Protein AF-A0AAW2QU44-F1 (afdb_monomer_lite)

Radius of gyration: 24.86 Å; chains: 1; bounding box: 53×81×64 Å

Structure (mmCIF, N/CA/C/O backbone):
data_AF-A0AAW2QU44-F1
#
_entry.id   AF-A0AAW2QU44-F1
#
loop_
_atom_site.group_PDB
_atom_site.id
_atom_site.type_symbol
_atom_site.label_atom_id
_atom_site.label_alt_id
_atom_site.label_comp_id
_atom_site.label_asym_id
_atom_site.label_entity_id
_atom_site.label_seq_id
_atom_site.pdbx_PDB_ins_code
_atom_site.Cartn_x
_atom_site.Cartn_y
_atom_site.Cartn_z
_atom_site.occupancy
_atom_site.B_iso_or_equiv
_atom_site.auth_seq_id
_atom_site.auth_comp_id
_atom_site.auth_asym_id
_atom_site.auth_atom_id
_atom_site.pdbx_PDB_model_num
ATOM 1 N N . MET A 1 1 ? 35.511 -59.706 -22.016 1.00 31.59 1 MET A N 1
ATOM 2 C CA . MET A 1 1 ? 34.827 -60.580 -22.992 1.00 31.59 1 MET A CA 1
ATOM 3 C C . MET A 1 1 ? 33.327 -60.470 -22.742 1.00 31.59 1 MET A C 1
ATOM 5 O O . MET A 1 1 ? 32.711 -61.375 -22.207 1.00 31.59 1 MET A O 1
ATOM 9 N N . ASP A 1 2 ? 32.761 -59.270 -22.802 1.00 27.58 2 ASP A N 1
ATOM 10 C CA . ASP A 1 2 ? 32.411 -58.526 -24.023 1.00 27.58 2 ASP A CA 1
ATOM 11 C C . ASP A 1 2 ? 31.385 -59.266 -24.876 1.00 27.58 2 ASP A C 1
ATOM 13 O O . ASP A 1 2 ? 31.720 -60.168 -25.635 1.00 27.58 2 ASP A O 1
ATOM 17 N N . SER A 1 3 ? 30.139 -58.806 -24.811 1.00 27.61 3 SER A N 1
ATOM 18 C CA . SER A 1 3 ? 29.308 -58.720 -26.008 1.00 27.61 3 SER A CA 1
ATOM 19 C C . SER A 1 3 ? 28.437 -57.468 -25.917 1.00 27.61 3 SER A C 1
ATOM 21 O O . SER A 1 3 ? 27.348 -57.435 -25.353 1.00 27.61 3 SER A O 1
ATOM 23 N N . HIS A 1 4 ? 28.991 -56.389 -26.465 1.00 26.86 4 HIS A N 1
ATOM 24 C CA . HIS A 1 4 ? 28.252 -55.204 -26.863 1.00 26.86 4 HIS A CA 1
ATOM 25 C C . HIS A 1 4 ? 27.217 -55.578 -27.933 1.00 26.86 4 HIS A C 1
ATOM 27 O O . HIS A 1 4 ? 27.590 -56.053 -29.003 1.00 26.86 4 HIS A O 1
ATOM 33 N N . SER A 1 5 ? 25.943 -55.260 -27.705 1.00 28.45 5 SER A N 1
ATOM 34 C CA . SER A 1 5 ? 25.004 -54.988 -28.796 1.00 28.45 5 SER A CA 1
ATOM 35 C C . SER A 1 5 ? 24.769 -53.477 -28.853 1.00 28.45 5 SER A C 1
ATOM 37 O O . SER A 1 5 ? 24.207 -52.860 -27.951 1.00 28.45 5 SER A O 1
ATOM 39 N N . LYS A 1 6 ? 25.311 -52.851 -29.902 1.00 28.16 6 LYS A N 1
ATOM 40 C CA . LYS A 1 6 ? 25.096 -51.439 -30.228 1.00 28.16 6 LYS A CA 1
ATOM 41 C C . LYS A 1 6 ? 23.714 -51.295 -30.864 1.00 28.16 6 LYS A C 1
ATOM 43 O O . LYS A 1 6 ? 23.505 -51.767 -31.975 1.00 28.16 6 LYS A O 1
ATOM 48 N N . SER A 1 7 ? 22.812 -50.591 -30.189 1.00 28.20 7 SER A N 1
ATOM 49 C CA . SER A 1 7 ? 21.648 -49.958 -30.810 1.00 28.20 7 SER A CA 1
ATOM 50 C C . SER A 1 7 ? 22.002 -48.496 -31.078 1.00 28.20 7 SER A C 1
ATOM 52 O O . SER A 1 7 ? 21.975 -47.660 -30.177 1.00 28.20 7 SER A O 1
ATOM 54 N N . THR A 1 8 ? 22.384 -48.195 -32.315 1.00 26.72 8 THR A N 1
ATOM 55 C CA . THR A 1 8 ? 22.540 -46.834 -32.840 1.00 26.72 8 THR A CA 1
ATOM 56 C C . THR A 1 8 ? 21.173 -46.160 -32.949 1.00 26.72 8 THR A C 1
ATOM 58 O O . THR A 1 8 ? 20.418 -46.461 -33.870 1.00 26.72 8 THR A O 1
ATOM 61 N N . SER A 1 9 ? 20.858 -45.226 -32.047 1.00 29.30 9 SER A N 1
ATOM 62 C CA . SER A 1 9 ? 19.783 -44.255 -32.261 1.00 29.30 9 SER A CA 1
ATOM 63 C C . SER A 1 9 ? 20.359 -43.017 -32.954 1.00 29.30 9 SER A C 1
ATOM 65 O O . SER A 1 9 ? 21.075 -42.204 -32.374 1.00 29.30 9 SER A O 1
ATOM 67 N N . SER A 1 10 ? 20.060 -42.881 -34.244 1.00 32.62 10 SER A N 1
ATOM 68 C CA . SER A 1 10 ? 20.311 -41.662 -35.004 1.00 32.62 10 SER A CA 1
ATOM 69 C C . SER A 1 10 ? 19.230 -40.631 -34.673 1.00 32.62 10 SER A C 1
ATOM 71 O O . SER A 1 10 ? 18.204 -40.557 -35.343 1.00 32.62 10 SER A O 1
ATOM 73 N N . TRP A 1 11 ? 19.452 -39.829 -33.637 1.00 27.67 11 TRP A N 1
ATOM 74 C CA . TRP A 1 11 ? 18.754 -38.554 -33.460 1.00 27.67 11 TRP A CA 1
ATOM 75 C C . TRP A 1 11 ? 19.787 -37.435 -33.507 1.00 27.67 11 TRP A C 1
ATOM 77 O O . TRP A 1 11 ? 20.095 -36.775 -32.521 1.00 27.67 11 TRP A O 1
ATOM 87 N N . GLY A 1 12 ? 20.341 -37.235 -34.703 1.00 30.83 12 GLY A N 1
ATOM 88 C CA . GLY A 1 12 ? 20.993 -35.986 -35.074 1.00 30.83 12 GLY A CA 1
ATOM 89 C C . GLY A 1 12 ? 19.933 -34.910 -35.284 1.00 30.83 12 GLY A C 1
ATOM 90 O O . GLY A 1 12 ? 19.698 -34.485 -36.410 1.00 30.83 12 GLY A O 1
ATOM 91 N N . ALA A 1 13 ? 19.254 -34.496 -34.215 1.00 30.73 13 ALA A N 1
ATOM 92 C CA . ALA A 1 13 ? 18.533 -33.237 -34.231 1.00 30.73 13 ALA A CA 1
ATOM 93 C C . ALA A 1 13 ? 19.590 -32.145 -34.077 1.00 30.73 13 ALA A C 1
ATOM 95 O O . ALA A 1 13 ? 20.222 -32.028 -33.027 1.00 30.73 13 ALA A O 1
ATOM 96 N N . ALA A 1 14 ? 19.831 -31.385 -35.145 1.00 28.28 14 ALA A N 1
ATOM 97 C CA . ALA A 1 14 ? 20.633 -30.178 -35.068 1.00 28.28 14 ALA A CA 1
ATOM 98 C C . ALA A 1 14 ? 20.038 -29.294 -33.964 1.00 28.28 14 ALA A C 1
ATOM 100 O O . ALA A 1 14 ? 18.945 -28.746 -34.124 1.00 28.28 14 ALA A O 1
ATOM 101 N N . VAL A 1 15 ? 20.736 -29.193 -32.831 1.00 31.08 15 VAL A N 1
ATOM 102 C CA . VAL A 1 15 ? 20.434 -28.203 -31.803 1.00 31.08 15 VAL A CA 1
ATOM 103 C C . VAL A 1 15 ? 20.619 -26.862 -32.493 1.00 31.08 15 VAL A C 1
ATOM 105 O O . VAL A 1 15 ? 21.745 -26.412 -32.703 1.00 31.08 15 VAL A O 1
ATOM 108 N N . LYS A 1 16 ? 19.516 -26.249 -32.935 1.00 28.50 16 LYS A N 1
ATOM 109 C CA . LYS A 1 16 ? 19.537 -24.847 -33.331 1.00 28.50 16 LYS A CA 1
ATOM 110 C C . LYS A 1 16 ? 20.041 -24.101 -32.106 1.00 28.50 16 LYS A C 1
ATOM 112 O O . LYS A 1 16 ? 19.361 -24.061 -31.083 1.00 28.50 16 LYS A O 1
ATOM 117 N N . ALA A 1 17 ? 21.256 -23.575 -32.199 1.00 28.02 17 ALA A N 1
ATOM 118 C CA . ALA A 1 17 ? 21.775 -22.630 -31.236 1.00 28.02 17 ALA A CA 1
ATOM 119 C C . ALA A 1 17 ? 20.904 -21.377 -31.350 1.00 28.02 17 ALA A C 1
ATOM 121 O O . ALA A 1 17 ? 21.152 -20.497 -32.170 1.00 28.02 17 ALA A O 1
ATOM 122 N N . TYR A 1 18 ? 19.816 -21.339 -30.586 1.00 34.50 18 TYR A N 1
ATOM 123 C CA . TYR A 1 18 ? 19.100 -20.102 -30.362 1.00 34.50 18 TYR A CA 1
ATOM 124 C C . TYR A 1 18 ? 20.019 -19.249 -29.493 1.00 34.50 18 TYR A C 1
ATOM 126 O O . TYR A 1 18 ? 20.354 -19.636 -28.372 1.00 34.50 18 TYR A O 1
ATOM 134 N N . ALA A 1 19 ? 20.461 -18.110 -30.021 1.00 33.34 19 ALA A N 1
ATOM 135 C CA . ALA A 1 19 ? 21.017 -17.042 -29.205 1.00 33.34 19 ALA A CA 1
ATOM 136 C C . ALA A 1 19 ? 19.868 -16.480 -28.350 1.00 33.34 19 ALA A C 1
ATOM 138 O O . ALA A 1 19 ? 19.238 -15.489 -28.698 1.00 33.34 19 ALA A O 1
ATOM 139 N N . GLY A 1 20 ? 19.503 -17.206 -27.295 1.00 36.84 20 GLY A N 1
ATOM 140 C CA . GLY A 1 20 ? 18.544 -16.756 -26.299 1.00 36.84 20 GLY A CA 1
ATOM 141 C C . GLY A 1 20 ? 19.265 -15.883 -25.283 1.00 36.84 20 GLY A C 1
ATOM 142 O O . GLY A 1 20 ? 20.305 -16.290 -24.760 1.00 36.84 20 GLY A O 1
ATOM 143 N N . GLY A 1 21 ? 18.727 -14.693 -25.012 1.00 36.97 21 GLY A N 1
ATOM 144 C CA . GLY A 1 21 ? 19.176 -13.876 -23.885 1.00 36.97 21 GLY A CA 1
ATOM 145 C C . GLY A 1 21 ? 19.097 -14.685 -22.590 1.00 36.97 21 GLY A C 1
ATOM 146 O O . GLY A 1 21 ? 18.166 -15.474 -22.397 1.00 36.97 21 GLY A O 1
ATOM 147 N N . ARG A 1 22 ? 20.094 -14.541 -21.712 1.00 45.88 22 ARG A N 1
ATOM 148 C CA . ARG A 1 22 ? 20.100 -15.253 -20.427 1.00 45.88 22 ARG A CA 1
ATOM 149 C C . ARG A 1 22 ? 19.215 -14.490 -19.450 1.00 45.88 22 ARG A C 1
ATOM 151 O O . ARG A 1 22 ? 19.652 -13.520 -18.840 1.00 45.88 22 ARG A O 1
ATOM 158 N N . ALA A 1 23 ? 17.975 -14.938 -19.311 1.00 46.09 23 ALA A N 1
ATOM 159 C CA . ALA A 1 23 ? 17.063 -14.455 -18.286 1.00 46.09 23 ALA A CA 1
ATOM 160 C C . ALA A 1 23 ? 17.117 -15.368 -17.061 1.00 46.09 23 ALA A C 1
ATOM 162 O O . ALA A 1 23 ? 17.226 -16.588 -17.194 1.00 46.09 23 ALA A O 1
ATOM 163 N N . TRP A 1 24 ? 16.993 -14.779 -15.879 1.00 55.00 24 TRP A N 1
ATOM 164 C CA . TRP A 1 24 ? 16.829 -15.513 -14.632 1.00 55.00 24 TRP A CA 1
ATOM 165 C C . TRP A 1 24 ? 15.406 -15.281 -14.135 1.00 55.00 24 TRP A C 1
ATOM 167 O O . TRP A 1 24 ? 14.970 -14.134 -14.024 1.00 55.00 24 TRP A O 1
ATOM 177 N N . ALA A 1 25 ? 14.676 -16.362 -13.859 1.00 52.16 25 ALA A N 1
ATOM 178 C CA . ALA A 1 25 ? 13.425 -16.269 -13.120 1.00 52.16 25 ALA A CA 1
ATOM 179 C C . ALA A 1 25 ? 13.774 -15.959 -11.662 1.00 52.16 25 ALA A C 1
ATOM 181 O O . ALA A 1 25 ? 14.525 -16.706 -11.026 1.00 52.16 25 ALA A O 1
ATOM 182 N N . TYR A 1 26 ? 13.294 -14.829 -11.150 1.00 47.00 26 TYR A N 1
ATOM 183 C CA . TYR A 1 26 ? 13.549 -14.462 -9.765 1.00 47.00 26 TYR A CA 1
ATOM 184 C C . TYR A 1 26 ? 12.792 -15.415 -8.829 1.00 47.00 26 TYR A C 1
ATOM 186 O O . TYR A 1 26 ? 11.571 -15.374 -8.754 1.00 47.00 26 TYR A O 1
ATOM 194 N N . ASN A 1 27 ? 13.528 -16.259 -8.099 1.00 45.91 27 ASN A N 1
ATOM 195 C CA . ASN A 1 27 ? 12.995 -17.148 -7.057 1.00 45.91 27 ASN A CA 1
ATOM 196 C C . ASN A 1 27 ? 13.334 -16.637 -5.634 1.00 45.91 27 ASN A C 1
ATOM 198 O O . ASN A 1 27 ? 13.581 -17.439 -4.737 1.00 45.91 27 ASN A O 1
ATOM 202 N N . GLY A 1 28 ? 13.419 -15.315 -5.415 1.00 40.06 28 GLY A N 1
ATOM 203 C CA . GLY A 1 28 ? 13.658 -14.753 -4.072 1.00 40.06 28 GLY A CA 1
ATOM 204 C C . GLY A 1 28 ? 15.127 -14.649 -3.622 1.00 40.06 28 GLY A C 1
ATOM 205 O O . GLY A 1 28 ? 15.392 -14.568 -2.425 1.00 40.06 28 GLY A O 1
ATOM 206 N N . GLY A 1 29 ? 16.103 -14.668 -4.541 1.00 37.12 29 GLY A N 1
ATOM 207 C CA . GLY A 1 29 ? 17.544 -14.651 -4.223 1.00 37.12 29 GLY A CA 1
ATOM 208 C C .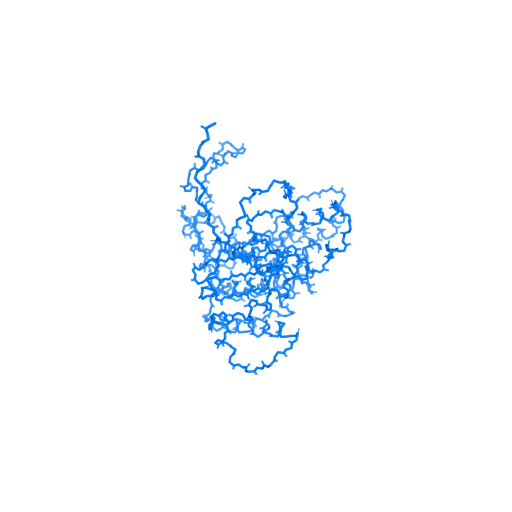 GLY A 1 29 ? 18.263 -13.321 -4.510 1.00 37.12 29 GLY A C 1
ATOM 209 O O . GLY A 1 29 ? 18.000 -12.661 -5.512 1.00 37.12 29 GLY A O 1
ATOM 210 N N . ALA A 1 30 ? 19.222 -12.933 -3.658 1.00 36.16 30 ALA A N 1
ATOM 211 C CA . ALA A 1 30 ? 20.055 -11.740 -3.855 1.00 36.16 30 ALA A CA 1
ATOM 212 C C . ALA A 1 30 ? 21.056 -11.891 -5.023 1.00 36.16 30 ALA A C 1
ATOM 214 O O . ALA A 1 30 ? 21.688 -12.935 -5.195 1.00 36.16 30 ALA A O 1
ATOM 215 N N . TRP A 1 31 ? 21.255 -10.804 -5.779 1.00 39.16 31 TRP A N 1
ATOM 216 C CA . TRP A 1 31 ? 22.238 -10.694 -6.867 1.00 39.16 31 TRP A CA 1
ATOM 217 C C . TRP A 1 31 ? 23.650 -11.137 -6.432 1.00 39.16 31 TRP A C 1
ATOM 219 O O . TRP A 1 31 ? 24.175 -10.655 -5.430 1.00 39.16 31 TRP A O 1
ATOM 229 N N . GLY A 1 32 ? 24.293 -12.009 -7.219 1.00 42.28 32 GLY A N 1
ATOM 230 C CA . GLY A 1 32 ? 25.731 -12.297 -7.110 1.00 42.28 32 GLY A CA 1
ATOM 231 C C . GLY A 1 32 ? 26.159 -13.379 -6.110 1.00 42.28 32 GLY A C 1
ATOM 232 O O . GLY A 1 32 ? 27.356 -13.512 -5.865 1.00 42.28 32 GLY A O 1
ATOM 233 N N . LYS A 1 33 ? 25.235 -14.168 -5.540 1.00 38.72 33 LYS A N 1
ATOM 234 C CA . LYS A 1 33 ? 25.582 -15.280 -4.628 1.00 38.72 33 LYS A CA 1
ATOM 235 C C . LYS A 1 33 ? 25.650 -16.670 -5.260 1.00 38.72 33 LYS A C 1
ATOM 237 O O . LYS A 1 33 ? 25.925 -17.637 -4.552 1.00 38.72 33 LYS A O 1
ATOM 242 N N . GLU A 1 34 ? 25.491 -16.793 -6.570 1.00 38.88 34 GLU A N 1
ATOM 243 C CA . GLU A 1 34 ? 25.777 -18.062 -7.228 1.00 38.88 34 GLU A CA 1
ATOM 244 C C . GLU A 1 34 ? 27.266 -18.159 -7.548 1.00 38.88 34 GLU A C 1
ATOM 246 O O . GLU A 1 34 ? 27.784 -17.533 -8.474 1.00 38.88 34 GLU A O 1
ATOM 251 N N . LYS A 1 35 ? 27.977 -18.977 -6.765 1.00 35.88 35 LYS A N 1
ATOM 252 C CA . LYS A 1 35 ? 29.229 -19.556 -7.243 1.00 35.88 35 LYS A CA 1
ATOM 253 C C . LYS A 1 35 ? 28.868 -20.361 -8.484 1.00 35.88 35 LYS A C 1
ATOM 255 O O . LYS A 1 35 ? 28.247 -21.413 -8.359 1.00 35.88 35 LYS A O 1
ATOM 260 N N . VAL A 1 36 ? 29.253 -19.869 -9.660 1.00 38.75 36 VAL A N 1
ATOM 261 C CA . VAL A 1 36 ? 29.238 -20.647 -10.900 1.00 38.75 36 VAL A CA 1
ATOM 262 C C . VAL A 1 36 ? 30.213 -21.805 -10.698 1.00 38.75 36 VAL A C 1
ATOM 264 O O . VAL A 1 36 ? 31.404 -21.706 -10.984 1.00 38.75 36 VAL A O 1
ATOM 267 N N . ALA A 1 37 ? 29.728 -22.889 -10.098 1.00 34.97 37 ALA A N 1
ATOM 268 C CA . ALA A 1 37 ? 30.450 -24.138 -10.053 1.00 34.97 37 ALA A CA 1
ATOM 269 C C . ALA A 1 37 ? 30.466 -24.665 -11.485 1.00 34.97 37 ALA A C 1
ATOM 271 O O . ALA A 1 37 ? 29.420 -24.894 -12.088 1.00 34.97 37 ALA A O 1
ATOM 272 N N . SER A 1 38 ? 31.660 -24.838 -12.044 1.00 37.19 38 SER A N 1
ATOM 273 C CA . SER A 1 38 ? 31.881 -25.460 -13.347 1.00 37.19 38 SER A CA 1
ATOM 274 C C . SER A 1 38 ? 31.644 -26.976 -13.289 1.00 37.19 38 SER A C 1
ATOM 276 O O . SER A 1 38 ? 32.501 -27.756 -13.703 1.00 37.19 38 SER A O 1
ATOM 278 N N . SER A 1 39 ? 30.517 -27.416 -12.727 1.00 38.38 39 SER A N 1
ATOM 279 C CA . SER A 1 39 ? 30.048 -28.793 -12.832 1.00 38.38 39 SER A CA 1
ATOM 280 C C . SER A 1 39 ? 28.978 -28.858 -13.918 1.00 38.38 39 SER A C 1
ATOM 282 O O . SER A 1 39 ? 27.950 -28.188 -13.881 1.00 38.38 39 SER A O 1
ATOM 284 N N . SER A 1 40 ? 29.246 -29.672 -14.930 1.00 43.56 40 SER A N 1
ATOM 285 C CA . SER A 1 40 ? 28.487 -29.826 -16.173 1.00 43.56 40 SER A CA 1
ATOM 286 C C . SER A 1 40 ? 27.092 -30.460 -16.022 1.00 43.56 40 SER A C 1
ATOM 288 O O . SER A 1 40 ? 26.561 -30.963 -17.003 1.00 43.56 40 SER A O 1
ATOM 290 N N . ASN A 1 41 ? 26.497 -30.458 -14.826 1.00 43.31 41 ASN A N 1
ATOM 291 C CA . ASN A 1 41 ? 25.222 -31.123 -14.537 1.00 43.31 41 ASN A CA 1
ATOM 292 C C . ASN A 1 41 ? 24.440 -30.433 -13.404 1.00 43.31 41 ASN A C 1
ATOM 294 O O . ASN A 1 41 ? 23.912 -31.087 -12.506 1.00 43.31 41 ASN A O 1
ATOM 298 N N . VAL A 1 42 ? 24.349 -29.102 -13.423 1.00 45.50 42 VAL A N 1
ATOM 299 C CA . VAL A 1 42 ? 23.303 -28.430 -12.639 1.00 45.50 42 VAL A CA 1
ATOM 300 C C . VAL A 1 42 ? 21.991 -28.623 -13.412 1.00 45.50 42 VAL A C 1
ATOM 302 O O . VAL A 1 42 ? 21.944 -28.217 -14.575 1.00 45.50 42 VAL A O 1
ATOM 305 N N . PRO A 1 43 ? 20.942 -29.261 -12.852 1.00 49.56 43 PRO A N 1
ATOM 306 C CA . PRO A 1 43 ? 19.654 -29.322 -13.525 1.00 49.56 43 PRO A CA 1
ATOM 307 C C . PRO A 1 43 ? 19.178 -27.886 -13.729 1.00 49.56 43 PRO A C 1
ATOM 309 O O . PRO A 1 43 ? 18.872 -27.185 -12.767 1.00 49.56 43 PRO A O 1
ATOM 312 N N . HIS A 1 44 ? 19.178 -27.419 -14.976 1.00 56.41 44 HIS A N 1
ATOM 313 C CA . HIS A 1 44 ? 18.635 -26.108 -15.288 1.00 56.41 44 HIS A CA 1
ATOM 314 C C . HIS A 1 44 ? 17.141 -26.152 -14.984 1.00 56.41 44 HIS A C 1
ATOM 316 O O . HIS A 1 44 ? 16.395 -26.887 -15.635 1.00 56.41 44 HIS A O 1
ATOM 322 N N . LEU A 1 45 ? 16.717 -25.392 -13.972 1.00 60.25 45 LEU A N 1
ATOM 323 C CA . LEU A 1 45 ? 15.304 -25.163 -13.725 1.00 60.25 45 LEU A CA 1
ATOM 324 C C . LEU A 1 45 ? 14.736 -24.517 -14.992 1.00 60.25 45 LEU A C 1
ATOM 326 O O . LEU A 1 45 ? 15.167 -23.435 -15.388 1.00 60.25 45 LEU A O 1
ATOM 330 N N . TRP A 1 46 ? 13.813 -25.201 -15.655 1.00 66.94 46 TRP A N 1
ATOM 331 C CA . TRP A 1 46 ? 13.127 -24.677 -16.823 1.00 66.94 46 TRP A CA 1
ATOM 332 C C . TRP A 1 46 ? 11.655 -24.488 -16.481 1.00 66.94 46 TRP A C 1
ATOM 334 O O . TRP A 1 46 ? 11.049 -25.303 -15.786 1.00 66.94 46 TRP A O 1
ATOM 344 N N . ARG A 1 47 ? 11.083 -23.389 -16.967 1.00 72.50 47 ARG A N 1
ATOM 345 C CA . ARG A 1 47 ? 9.652 -23.099 -16.896 1.00 72.50 47 ARG A CA 1
ATOM 346 C C . ARG A 1 47 ? 9.157 -22.901 -18.325 1.00 72.50 47 ARG A C 1
ATOM 348 O O . ARG A 1 47 ? 9.859 -22.315 -19.147 1.00 72.50 47 ARG A O 1
ATOM 355 N N . ILE A 1 48 ? 7.990 -23.458 -18.635 1.00 79.38 48 ILE A N 1
ATOM 356 C CA . ILE A 1 48 ? 7.334 -23.307 -19.937 1.00 79.38 48 ILE A CA 1
ATOM 357 C C . ILE A 1 48 ? 6.003 -22.616 -19.700 1.00 79.38 48 ILE A C 1
ATOM 359 O O . ILE A 1 48 ? 5.192 -23.090 -18.907 1.00 79.38 48 ILE A O 1
ATOM 363 N N . TRP A 1 49 ? 5.771 -21.543 -20.446 1.00 80.38 49 TRP A N 1
ATOM 364 C CA . TRP A 1 49 ? 4.485 -20.866 -20.516 1.00 80.38 49 TRP A CA 1
ATOM 365 C C . TRP A 1 49 ? 3.824 -21.209 -21.843 1.00 80.38 49 TRP A C 1
ATOM 367 O O . TRP A 1 49 ? 4.463 -21.160 -22.898 1.00 80.38 49 TRP A O 1
ATOM 377 N N . LYS A 1 50 ? 2.539 -21.560 -21.809 1.00 81.12 50 LYS A N 1
ATOM 378 C CA . LYS A 1 50 ? 1.755 -21.643 -23.042 1.00 81.12 50 LYS A CA 1
ATOM 379 C C . LYS A 1 50 ? 1.481 -20.211 -23.489 1.00 81.12 50 LYS A C 1
ATOM 381 O O . LYS A 1 50 ? 0.992 -19.418 -22.698 1.00 81.12 50 LYS A O 1
ATOM 386 N N . LEU A 1 51 ? 1.783 -19.869 -24.740 1.00 78.38 51 LEU A N 1
ATOM 387 C CA . LEU A 1 51 ? 1.552 -18.503 -25.232 1.00 78.38 51 LEU A CA 1
ATOM 388 C C . LEU A 1 51 ? 0.083 -18.092 -25.065 1.00 78.38 51 LEU A C 1
ATOM 390 O O . LEU A 1 51 ? -0.188 -16.990 -24.608 1.00 78.38 51 LEU A O 1
ATOM 394 N N . ASP A 1 52 ? -0.845 -19.020 -25.305 1.00 79.88 52 ASP A N 1
ATOM 395 C CA . ASP A 1 52 ? -2.283 -18.781 -25.146 1.00 79.88 52 ASP A CA 1
ATOM 396 C C . ASP A 1 52 ? -2.732 -18.581 -23.686 1.00 79.88 52 ASP A C 1
ATOM 398 O O . ASP A 1 52 ? -3.849 -18.134 -23.437 1.00 79.88 52 ASP A O 1
ATOM 402 N N . SER A 1 53 ? -1.896 -18.937 -22.704 1.00 81.25 53 SER A N 1
ATOM 403 C CA . SER A 1 53 ? -2.188 -18.677 -21.292 1.00 81.25 53 SER A CA 1
ATOM 404 C C . SER A 1 53 ? -1.616 -17.354 -20.808 1.00 81.25 53 SER A C 1
ATOM 406 O O . SER A 1 53 ? -2.006 -16.917 -19.733 1.00 81.25 53 SER A O 1
ATOM 408 N N . VAL A 1 54 ? -0.701 -16.722 -21.548 1.00 81.75 54 VAL A N 1
ATOM 409 C CA . VAL A 1 54 ? -0.140 -15.421 -21.173 1.00 81.75 54 VAL A CA 1
ATOM 410 C C . VAL A 1 54 ? -1.092 -14.332 -21.632 1.00 81.75 54 VAL A C 1
ATOM 412 O O . VAL A 1 54 ? -1.384 -14.219 -22.820 1.00 81.75 54 VAL A O 1
ATOM 415 N N . HIS A 1 55 ? -1.541 -13.506 -20.695 1.00 77.69 55 HIS A N 1
ATOM 416 C CA . HIS A 1 55 ? -2.530 -12.477 -20.986 1.00 77.69 55 HIS A CA 1
ATOM 417 C C . HIS A 1 55 ? -1.988 -11.055 -20.879 1.00 77.69 55 HIS A C 1
ATOM 419 O O . HIS A 1 55 ? -2.585 -10.126 -21.422 1.00 77.69 55 HIS A O 1
ATOM 425 N N . GLU A 1 56 ? -0.888 -10.854 -20.153 1.00 81.69 56 GLU A N 1
ATOM 426 C CA . GLU A 1 56 ? -0.285 -9.538 -19.971 1.00 81.69 56 GLU A CA 1
ATOM 427 C C . GLU A 1 56 ? 1.228 -9.646 -19.774 1.00 81.69 56 GLU A C 1
ATOM 429 O O . GLU A 1 56 ? 1.746 -10.588 -19.171 1.00 81.69 56 GLU A O 1
ATOM 434 N N . LEU A 1 57 ? 1.935 -8.660 -20.325 1.00 82.88 57 LEU A N 1
ATOM 435 C CA . LEU A 1 57 ? 3.375 -8.489 -20.200 1.00 82.88 57 LEU A CA 1
ATOM 436 C C . LEU A 1 57 ? 3.652 -7.061 -19.749 1.00 82.88 57 LEU A C 1
ATOM 438 O O . LEU A 1 57 ? 3.299 -6.113 -20.453 1.00 82.88 57 LEU A O 1
ATOM 442 N N . LEU A 1 58 ? 4.354 -6.902 -18.631 1.00 82.12 58 LEU A N 1
ATOM 443 C CA . LEU A 1 58 ? 4.732 -5.590 -18.115 1.00 82.12 58 LEU A CA 1
ATOM 444 C C . LEU A 1 58 ? 6.247 -5.435 -18.083 1.00 82.12 58 LEU A C 1
ATOM 446 O O . LEU A 1 58 ? 6.978 -6.321 -17.645 1.00 82.12 58 LEU A O 1
ATOM 450 N N . LYS A 1 59 ? 6.738 -4.274 -18.522 1.00 83.38 59 LYS A N 1
ATOM 451 C CA . LYS A 1 59 ? 8.125 -3.884 -18.253 1.00 83.38 59 LYS A CA 1
ATOM 452 C C . LYS A 1 59 ? 8.243 -3.538 -16.774 1.00 83.38 59 LYS A C 1
ATOM 454 O O . LYS A 1 59 ? 7.460 -2.736 -16.269 1.00 83.38 59 LYS A O 1
ATOM 459 N N . ARG A 1 60 ? 9.243 -4.107 -16.110 1.00 81.94 60 ARG A N 1
ATOM 460 C CA . ARG A 1 60 ? 9.550 -3.848 -14.705 1.00 81.94 60 ARG A CA 1
ATOM 461 C C . ARG A 1 60 ? 10.974 -3.345 -14.540 1.00 81.94 60 ARG A C 1
ATOM 463 O O . ARG A 1 60 ? 11.848 -3.546 -15.398 1.00 81.94 60 ARG A O 1
ATOM 470 N N . ASP A 1 61 ? 11.175 -2.709 -13.400 1.00 80.31 61 ASP A N 1
ATOM 471 C CA . ASP A 1 61 ? 12.495 -2.407 -12.889 1.00 80.31 61 ASP A CA 1
ATOM 472 C C . ASP A 1 61 ? 12.841 -3.410 -11.795 1.00 80.31 61 ASP A C 1
ATOM 474 O O . ASP A 1 61 ? 11.966 -3.913 -11.096 1.00 80.31 61 ASP A O 1
ATOM 478 N N . TYR A 1 62 ? 14.123 -3.709 -11.649 1.00 81.12 62 TYR A N 1
ATOM 479 C CA . TYR A 1 62 ? 14.638 -4.560 -10.588 1.00 81.12 62 TYR A CA 1
ATOM 480 C C . TYR A 1 62 ? 15.892 -3.910 -10.019 1.00 81.12 62 TYR A C 1
ATOM 482 O O . TYR A 1 62 ? 16.815 -3.578 -10.771 1.00 81.12 62 TYR A O 1
ATOM 490 N N . GLN A 1 63 ? 15.917 -3.686 -8.702 1.00 77.31 63 GLN A N 1
ATOM 491 C CA . GLN A 1 63 ? 16.985 -2.936 -8.025 1.00 77.31 63 GLN A CA 1
ATOM 492 C C . GLN A 1 63 ? 17.239 -1.568 -8.680 1.00 77.31 63 GLN A C 1
ATOM 494 O O . GLN A 1 63 ? 18.380 -1.224 -8.989 1.00 77.31 63 GLN A O 1
ATOM 499 N N . LEU A 1 64 ? 16.158 -0.829 -8.961 1.00 73.75 64 LEU A N 1
ATOM 500 C CA . LEU A 1 64 ? 16.168 0.480 -9.633 1.00 73.75 64 LEU A CA 1
ATOM 501 C C . LEU A 1 64 ? 16.759 0.473 -11.056 1.00 73.75 64 LEU A C 1
ATOM 503 O O . LEU A 1 64 ? 17.138 1.520 -11.580 1.00 73.75 64 LEU A O 1
ATOM 507 N N . ARG A 1 65 ? 16.855 -0.699 -11.699 1.00 78.25 65 ARG A N 1
ATOM 508 C CA . ARG A 1 65 ? 17.361 -0.843 -13.069 1.00 78.25 65 ARG A CA 1
ATOM 509 C C . ARG A 1 65 ? 16.261 -1.340 -14.011 1.00 78.25 65 ARG A C 1
ATOM 511 O O . ARG A 1 65 ? 15.582 -2.307 -13.670 1.00 78.25 65 ARG A O 1
ATOM 518 N N . PRO A 1 66 ? 16.135 -0.778 -15.227 1.00 81.00 66 PRO A N 1
ATOM 519 C CA . PRO A 1 66 ? 15.123 -1.165 -16.209 1.00 81.00 66 PRO A CA 1
ATOM 520 C C . PRO A 1 66 ? 15.487 -2.471 -16.930 1.00 81.00 66 PRO A C 1
ATOM 522 O O . PRO A 1 66 ? 15.776 -2.490 -18.128 1.00 81.00 66 PRO A O 1
ATOM 525 N N . VAL A 1 67 ? 15.515 -3.577 -16.187 1.00 85.06 67 VAL A N 1
ATOM 526 C CA . VAL A 1 67 ? 16.080 -4.859 -16.636 1.00 85.06 67 VAL A CA 1
ATOM 527 C C . VAL A 1 67 ? 15.152 -6.051 -16.420 1.00 85.06 67 VAL A C 1
ATOM 529 O O . VAL A 1 67 ? 15.622 -7.178 -16.504 1.00 85.06 67 VAL A O 1
ATOM 532 N N . ALA A 1 68 ? 13.858 -5.845 -16.161 1.00 86.88 68 ALA A N 1
ATOM 533 C CA . ALA A 1 68 ? 12.933 -6.947 -15.909 1.00 86.88 68 ALA A CA 1
ATOM 534 C C . ALA A 1 68 ? 11.655 -6.899 -16.764 1.00 86.88 68 ALA A C 1
ATOM 536 O O . ALA A 1 68 ? 11.230 -5.840 -17.232 1.00 86.88 68 ALA A O 1
ATOM 537 N N . ILE A 1 69 ? 11.050 -8.065 -16.982 1.00 86.25 69 ILE A N 1
ATOM 538 C CA . ILE A 1 69 ? 9.727 -8.242 -17.595 1.00 86.25 69 ILE A CA 1
ATOM 539 C C . ILE A 1 69 ? 8.923 -9.143 -16.668 1.00 86.25 69 ILE A C 1
ATOM 541 O O . ILE A 1 69 ? 9.421 -10.186 -16.256 1.00 86.25 69 ILE A O 1
ATOM 545 N N . GLU A 1 70 ? 7.694 -8.756 -16.363 1.00 87.25 70 GLU A N 1
ATOM 546 C CA . GLU A 1 70 ? 6.752 -9.600 -15.638 1.00 87.25 70 GLU A CA 1
ATOM 547 C C . GLU A 1 70 ? 5.722 -10.178 -16.606 1.00 87.25 70 GLU A C 1
ATOM 549 O O . GLU A 1 70 ? 5.166 -9.458 -17.441 1.00 87.25 70 GLU A O 1
ATOM 554 N N . ILE A 1 71 ? 5.514 -11.488 -16.508 1.00 86.12 71 ILE A N 1
ATOM 555 C CA . ILE A 1 71 ? 4.577 -12.263 -17.317 1.00 86.12 71 ILE A CA 1
ATOM 556 C C . ILE A 1 71 ? 3.394 -12.636 -16.436 1.00 86.12 71 ILE A C 1
ATOM 558 O O . ILE A 1 71 ? 3.602 -13.261 -15.402 1.00 86.12 71 ILE A O 1
ATOM 562 N N . PHE A 1 72 ? 2.176 -12.314 -16.865 1.00 83.12 72 PHE A N 1
ATOM 563 C CA . PHE A 1 72 ? 0.944 -12.687 -16.172 1.00 83.12 72 PHE A CA 1
ATOM 564 C C . PHE A 1 72 ? 0.176 -13.729 -16.975 1.00 83.12 72 PHE A C 1
ATOM 566 O O . PHE A 1 72 ? -0.104 -13.546 -18.167 1.00 83.12 72 PHE A O 1
ATOM 573 N N . SER A 1 73 ? -0.151 -14.830 -16.308 1.00 83.00 73 SER A N 1
ATOM 574 C CA . SER A 1 73 ? -0.861 -15.962 -16.888 1.00 83.00 73 SER A CA 1
ATOM 575 C C . SER A 1 73 ? -2.313 -16.023 -16.406 1.00 83.00 73 SER A C 1
ATOM 577 O O . SER A 1 73 ? -2.652 -15.581 -15.312 1.00 83.00 73 SER A O 1
ATOM 579 N N . MET A 1 74 ? -3.195 -16.586 -17.234 1.00 79.38 74 MET A N 1
ATOM 580 C CA . MET A 1 74 ? -4.639 -16.712 -16.974 1.00 79.38 74 MET A CA 1
ATOM 581 C C . MET A 1 74 ? -4.983 -17.598 -15.767 1.00 79.38 74 MET A C 1
ATOM 583 O O . MET A 1 74 ? -6.109 -17.556 -15.283 1.00 79.38 74 MET A O 1
ATOM 587 N N . ASP A 1 75 ? -4.037 -18.404 -15.286 1.00 78.25 75 ASP A N 1
ATOM 588 C CA . ASP A 1 75 ? -4.147 -19.206 -14.062 1.00 78.25 75 ASP A CA 1
ATOM 589 C C . ASP A 1 75 ? -3.859 -18.398 -12.781 1.00 78.25 75 ASP A C 1
ATOM 591 O O . ASP A 1 75 ? -3.877 -18.955 -11.684 1.00 78.25 75 ASP A O 1
ATOM 595 N N . GLY A 1 76 ? -3.604 -17.092 -12.912 1.00 74.06 76 GLY A N 1
ATOM 596 C CA . GLY A 1 76 ? -3.283 -16.195 -11.806 1.00 74.06 76 GLY A CA 1
ATOM 597 C C . GLY A 1 76 ? -1.812 -16.223 -11.391 1.00 74.06 76 GLY A C 1
ATOM 598 O O . GLY A 1 76 ? -1.440 -15.508 -10.463 1.00 74.06 76 GLY A O 1
ATOM 599 N N . CYS A 1 77 ? -0.963 -17.013 -12.058 1.00 79.75 77 CYS A N 1
ATOM 600 C CA . CYS A 1 77 ? 0.475 -17.002 -11.814 1.00 79.75 77 CYS A CA 1
ATOM 601 C C . CYS A 1 77 ? 1.156 -15.831 -12.531 1.00 79.75 77 CYS A C 1
ATOM 603 O O . CYS A 1 77 ? 0.848 -15.513 -13.684 1.00 79.75 77 CYS A O 1
ATOM 605 N N . ASN A 1 78 ? 2.139 -15.232 -11.860 1.00 83.56 78 ASN A N 1
ATOM 606 C CA . ASN A 1 78 ? 3.033 -14.235 -12.428 1.00 83.56 78 ASN A CA 1
ATOM 607 C C . ASN A 1 78 ? 4.506 -14.643 -12.281 1.00 83.56 78 ASN A C 1
ATOM 609 O O . ASN A 1 78 ? 4.917 -15.252 -11.294 1.00 83.56 78 ASN A O 1
ATOM 613 N N . ASP A 1 79 ? 5.307 -14.300 -13.286 1.00 84.69 79 ASP A N 1
ATOM 614 C CA . ASP A 1 79 ? 6.731 -14.621 -13.351 1.00 84.69 79 ASP A CA 1
ATOM 615 C C . ASP A 1 79 ? 7.547 -13.371 -13.687 1.00 84.69 79 ASP A C 1
ATOM 617 O O . ASP A 1 79 ? 7.385 -12.785 -14.759 1.00 84.69 79 ASP A O 1
ATOM 621 N N . LEU A 1 80 ? 8.462 -12.987 -12.791 1.00 85.62 80 LEU A N 1
ATOM 622 C CA . LEU A 1 80 ? 9.403 -11.891 -13.015 1.00 85.62 80 LEU A CA 1
ATOM 623 C C . LEU A 1 80 ? 10.711 -12.424 -13.612 1.00 85.62 80 LEU A C 1
ATOM 625 O O . LEU A 1 80 ? 11.492 -13.115 -12.951 1.00 85.62 80 LEU A O 1
ATOM 629 N N . LEU A 1 81 ? 10.963 -12.066 -14.868 1.00 87.25 81 LEU A N 1
ATOM 630 C CA . LEU A 1 81 ? 12.192 -12.369 -15.589 1.00 87.25 81 LEU A CA 1
ATOM 631 C C . LEU A 1 81 ? 13.145 -11.182 -15.508 1.00 87.25 81 LEU A C 1
ATOM 633 O O . LEU A 1 81 ? 12.825 -10.096 -15.991 1.00 87.25 81 LEU A O 1
ATOM 637 N N . VAL A 1 82 ? 14.328 -11.394 -14.932 1.00 85.81 82 VAL A N 1
ATOM 638 C CA . VAL A 1 82 ? 15.383 -10.379 -14.821 1.00 85.81 82 VAL A CA 1
ATOM 639 C C . VAL A 1 82 ? 16.491 -10.689 -15.827 1.00 85.81 82 VAL A C 1
ATOM 641 O O . VAL A 1 82 ? 16.988 -11.814 -15.905 1.00 85.81 82 VAL A O 1
ATOM 644 N N . PHE A 1 83 ? 16.881 -9.682 -16.601 1.00 83.25 83 PHE A N 1
ATOM 645 C CA . PHE A 1 83 ? 17.821 -9.784 -17.715 1.00 83.25 83 PHE A CA 1
ATOM 646 C C . PHE A 1 83 ? 19.138 -9.063 -17.419 1.00 83.25 83 PHE A C 1
ATOM 648 O O . PHE A 1 83 ? 19.218 -8.197 -16.540 1.00 83.25 83 PHE A O 1
ATOM 655 N N . HIS A 1 84 ? 20.179 -9.364 -18.199 1.00 76.69 84 HIS A N 1
ATOM 656 C CA . HIS A 1 84 ? 21.374 -8.530 -18.215 1.00 76.69 84 HIS A CA 1
ATOM 657 C C . HIS A 1 84 ? 21.128 -7.244 -19.028 1.00 76.69 84 HIS A C 1
ATOM 659 O O . HIS A 1 84 ? 20.163 -7.099 -19.787 1.00 76.69 84 HIS A O 1
ATOM 665 N N . LYS A 1 85 ? 21.986 -6.237 -18.810 1.00 71.62 85 LYS A N 1
ATOM 666 C CA . LYS A 1 85 ? 21.797 -4.884 -19.353 1.00 71.62 85 LYS A CA 1
ATOM 667 C C . LYS A 1 85 ? 21.623 -4.927 -20.877 1.00 71.62 85 LYS A C 1
ATOM 669 O O . LYS A 1 85 ? 22.423 -5.543 -21.572 1.00 71.62 85 LYS A O 1
ATOM 674 N N . ARG A 1 86 ? 20.639 -4.168 -21.377 1.00 71.56 86 ARG A N 1
ATOM 675 C CA . ARG A 1 86 ? 20.280 -3.990 -22.803 1.00 71.56 86 ARG A CA 1
ATOM 676 C C . ARG A 1 86 ? 19.540 -5.154 -23.475 1.00 71.56 86 ARG A C 1
ATOM 678 O O . ARG A 1 86 ? 19.181 -5.003 -24.634 1.00 71.56 86 ARG A O 1
ATOM 685 N N . GLU A 1 87 ? 19.225 -6.240 -22.770 1.00 82.81 87 GLU A N 1
ATOM 686 C CA . GLU A 1 87 ? 18.452 -7.353 -23.354 1.00 82.81 87 GLU A CA 1
ATOM 687 C C . GLU A 1 87 ? 16.929 -7.152 -23.241 1.00 82.81 87 GLU A C 1
ATOM 689 O O . GLU A 1 87 ? 16.188 -7.553 -24.138 1.00 82.81 87 GLU A O 1
ATOM 694 N N . ARG A 1 88 ? 16.449 -6.490 -22.171 1.00 85.94 88 ARG A N 1
ATOM 695 C CA . ARG A 1 88 ? 15.009 -6.325 -21.874 1.00 85.94 88 ARG A CA 1
ATOM 696 C C . ARG A 1 88 ? 14.204 -5.835 -23.078 1.00 85.94 88 ARG A C 1
ATOM 698 O O . ARG A 1 88 ? 13.148 -6.379 -23.372 1.00 85.94 88 ARG A O 1
ATOM 705 N N . GLU A 1 89 ? 14.676 -4.786 -23.747 1.00 82.62 89 GLU A N 1
ATOM 706 C CA . GLU A 1 89 ? 13.937 -4.150 -24.844 1.00 82.62 89 GLU A CA 1
ATOM 707 C C . GLU A 1 89 ? 13.782 -5.073 -26.053 1.00 82.62 89 GLU A C 1
ATOM 709 O O . GLU A 1 89 ? 12.702 -5.152 -26.638 1.00 82.62 89 GLU A O 1
ATOM 714 N N . GLU A 1 90 ? 14.841 -5.805 -26.397 1.00 83.88 90 GLU A N 1
ATOM 715 C CA . GLU A 1 90 ? 14.821 -6.766 -27.496 1.00 83.88 90 GLU A CA 1
ATOM 716 C C . GLU A 1 90 ? 13.904 -7.949 -27.175 1.00 83.88 90 GLU A C 1
ATOM 718 O O . GLU A 1 90 ? 13.052 -8.312 -27.987 1.00 83.88 90 GLU A O 1
ATOM 723 N N . VAL A 1 91 ? 14.009 -8.496 -25.960 1.00 85.25 91 VAL A N 1
ATOM 724 C CA . VAL A 1 91 ? 13.151 -9.599 -25.511 1.00 85.25 91 VAL A CA 1
ATOM 725 C C . VAL A 1 91 ? 11.687 -9.170 -25.469 1.00 85.25 91 VAL A C 1
ATOM 727 O O . VAL A 1 91 ? 10.839 -9.863 -26.024 1.00 85.25 91 VAL A O 1
ATOM 730 N N . PHE A 1 92 ? 11.378 -8.012 -24.881 1.00 84.31 92 PHE A N 1
ATOM 731 C CA . PHE A 1 92 ? 10.007 -7.506 -24.801 1.00 84.31 92 PHE A CA 1
ATOM 732 C C . PHE A 1 92 ? 9.405 -7.299 -26.193 1.00 84.31 92 PHE A C 1
ATOM 734 O O . PHE A 1 92 ? 8.281 -7.725 -26.451 1.00 84.31 92 PHE A O 1
ATOM 741 N N . LYS A 1 93 ? 10.168 -6.703 -27.120 1.00 83.19 93 LYS A N 1
ATOM 742 C CA . LYS A 1 93 ? 9.748 -6.536 -28.517 1.00 83.19 93 LYS A CA 1
ATOM 743 C C . LYS A 1 93 ? 9.424 -7.882 -29.170 1.00 83.19 93 LYS A C 1
ATOM 745 O O . LYS A 1 93 ? 8.400 -7.995 -29.840 1.00 83.19 93 LYS A O 1
ATOM 750 N N . ASN A 1 94 ? 10.274 -8.887 -28.965 1.00 84.19 94 ASN A N 1
ATOM 751 C CA . ASN A 1 94 ? 10.070 -10.220 -29.522 1.00 84.19 94 ASN A CA 1
ATOM 752 C C . ASN A 1 94 ? 8.843 -10.912 -28.915 1.00 84.19 94 ASN A C 1
ATOM 754 O O . ASN A 1 94 ? 8.070 -11.493 -29.665 1.00 84.19 94 ASN A O 1
ATOM 758 N N . LEU A 1 95 ? 8.626 -10.809 -27.600 1.00 82.50 95 LEU A N 1
ATOM 759 C CA . LEU A 1 95 ? 7.468 -11.395 -26.916 1.00 82.50 95 LEU A CA 1
ATOM 760 C C . LEU A 1 95 ? 6.143 -10.779 -27.383 1.00 82.50 95 LEU A C 1
ATOM 762 O O . LEU A 1 95 ? 5.201 -11.504 -27.691 1.00 82.50 95 LEU A O 1
ATOM 766 N N . VAL A 1 96 ? 6.074 -9.450 -27.506 1.00 78.62 96 VAL A N 1
ATOM 767 C CA . VAL A 1 96 ? 4.869 -8.762 -28.005 1.00 78.62 96 VAL A CA 1
ATOM 768 C C . VAL A 1 96 ? 4.566 -9.148 -29.457 1.00 78.62 96 VAL A C 1
ATOM 770 O O . VAL A 1 96 ? 3.403 -9.278 -29.836 1.00 78.62 96 VAL A O 1
ATOM 773 N N . ALA A 1 97 ? 5.597 -9.396 -30.270 1.00 79.19 97 ALA A N 1
ATOM 774 C CA . ALA A 1 97 ? 5.434 -9.847 -31.650 1.00 79.19 97 ALA A CA 1
ATOM 775 C C . ALA A 1 97 ? 4.889 -11.286 -31.780 1.00 79.19 97 ALA A C 1
ATOM 777 O O . ALA A 1 97 ? 4.488 -11.674 -32.876 1.00 79.19 97 ALA A O 1
ATOM 778 N N . MET A 1 98 ? 4.830 -12.073 -30.695 1.00 75.62 98 MET A N 1
ATOM 779 C CA . MET A 1 98 ? 4.326 -13.457 -30.713 1.00 75.62 98 MET A CA 1
ATOM 780 C C . MET A 1 98 ? 2.79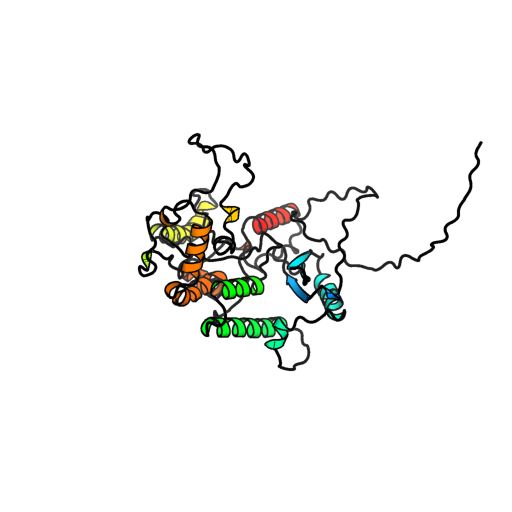0 -13.569 -30.783 1.00 75.62 98 MET A C 1
ATOM 782 O O . MET A 1 98 ? 2.280 -14.682 -30.725 1.00 75.62 98 MET A O 1
ATOM 786 N N . ASN A 1 99 ? 2.052 -12.459 -30.949 1.00 64.81 99 ASN A N 1
ATOM 787 C CA . ASN A 1 99 ? 0.581 -12.431 -31.017 1.00 64.81 99 ASN A CA 1
ATOM 788 C C . ASN A 1 99 ? -0.094 -13.129 -29.822 1.00 64.81 99 ASN A C 1
ATOM 790 O O . ASN A 1 99 ? -0.987 -13.956 -29.999 1.00 64.81 99 ASN A O 1
ATOM 794 N N . LEU A 1 100 ? 0.326 -12.782 -28.603 1.00 66.56 100 LEU A N 1
ATOM 795 C CA . LEU A 1 100 ? -0.331 -13.250 -27.381 1.00 66.56 100 LEU A CA 1
ATOM 796 C C . LEU A 1 100 ? -1.837 -12.921 -27.409 1.00 66.56 100 LEU A C 1
ATOM 798 O O . LEU A 1 100 ? -2.209 -11.865 -27.944 1.00 66.56 100 LEU A O 1
ATOM 802 N N . PRO A 1 101 ? -2.709 -13.785 -26.854 1.00 57.78 101 PRO A N 1
ATOM 803 C CA . PRO A 1 101 ? -4.131 -13.487 -26.745 1.00 57.78 101 PRO A CA 1
ATOM 804 C C . PRO A 1 101 ? -4.299 -12.204 -25.932 1.00 57.78 101 PRO A C 1
ATOM 806 O O . PRO A 1 101 ? -3.999 -12.141 -24.742 1.00 57.78 101 PRO A O 1
ATOM 809 N N . ARG A 1 102 ? -4.727 -11.137 -26.610 1.00 54.34 102 ARG A N 1
ATOM 810 C CA . ARG A 1 102 ? -4.882 -9.824 -25.986 1.00 54.34 102 ARG A CA 1
ATOM 811 C C . ARG A 1 102 ? -5.989 -9.906 -24.950 1.00 54.34 102 ARG A C 1
ATOM 813 O O . ARG A 1 102 ? -7.140 -10.162 -25.306 1.00 54.34 102 ARG A O 1
ATOM 820 N N . ASN A 1 103 ? -5.667 -9.641 -23.689 1.00 46.84 103 ASN A N 1
ATOM 821 C CA . ASN A 1 103 ? -6.703 -9.442 -22.692 1.00 46.84 103 ASN A CA 1
ATOM 822 C C . ASN A 1 103 ? -7.347 -8.063 -22.902 1.00 46.84 103 ASN A C 1
ATOM 824 O O . ASN A 1 103 ? -6.721 -7.016 -22.747 1.00 46.84 103 ASN A O 1
ATOM 828 N N . SER A 1 104 ? -8.634 -8.087 -23.247 1.00 45.91 104 SER A N 1
ATOM 829 C CA . SER A 1 104 ? -9.498 -6.936 -23.542 1.00 45.91 104 SER A CA 1
ATOM 830 C C . SER A 1 104 ? -9.659 -5.935 -22.384 1.00 45.91 104 SER A C 1
ATOM 832 O O . SER A 1 104 ? -10.297 -4.903 -22.575 1.00 45.91 104 SER A O 1
ATOM 834 N N . ILE A 1 105 ? -9.131 -6.205 -21.187 1.00 43.28 105 ILE A N 1
ATOM 835 C CA . ILE A 1 105 ? -9.339 -5.355 -20.001 1.00 43.28 105 ILE A CA 1
ATOM 836 C C . ILE A 1 105 ? -8.599 -4.013 -20.117 1.00 43.28 105 ILE A C 1
ATOM 838 O O . ILE A 1 105 ? -9.111 -3.003 -19.639 1.00 43.28 105 ILE A O 1
ATOM 842 N N . LEU A 1 106 ? -7.449 -3.976 -20.800 1.00 44.25 106 LEU A N 1
ATOM 843 C CA . LEU A 1 106 ? -6.724 -2.730 -21.083 1.00 44.25 106 LEU A CA 1
ATOM 844 C C . LEU A 1 106 ? -7.159 -2.076 -22.409 1.00 44.25 106 LEU A C 1
ATOM 846 O O . LEU A 1 106 ? -7.095 -0.858 -22.531 1.00 44.25 106 LEU A O 1
ATOM 850 N N . ASP A 1 107 ? -7.651 -2.859 -23.378 1.00 39.81 107 ASP A N 1
ATOM 851 C CA . ASP A 1 107 ? -8.111 -2.354 -24.686 1.00 39.81 107 ASP A CA 1
ATOM 852 C C . ASP A 1 107 ? -9.558 -1.814 -24.656 1.00 39.81 107 ASP A C 1
ATOM 854 O O . ASP A 1 107 ? -9.897 -0.923 -25.438 1.00 39.81 107 ASP A O 1
ATOM 858 N N . ALA A 1 108 ? -10.420 -2.274 -23.737 1.00 40.53 108 ALA A N 1
ATOM 859 C CA . ALA A 1 108 ? -11.794 -1.766 -23.610 1.00 40.53 108 ALA A CA 1
ATOM 860 C C . ALA A 1 108 ? -11.846 -0.269 -23.242 1.00 40.53 108 ALA A C 1
ATOM 862 O O . ALA A 1 108 ? -12.814 0.418 -23.566 1.00 40.53 108 ALA A O 1
ATOM 863 N N . THR A 1 109 ? -10.789 0.259 -22.623 1.00 40.81 109 THR A N 1
ATOM 864 C CA . THR A 1 109 ? -10.597 1.687 -22.324 1.00 40.81 109 THR A CA 1
ATOM 865 C C . THR A 1 109 ? -9.821 2.443 -23.410 1.00 40.81 109 THR A C 1
ATOM 867 O O . THR A 1 109 ? -9.743 3.670 -23.353 1.00 40.81 109 THR A O 1
ATOM 870 N N . ILE A 1 110 ? -9.274 1.751 -24.419 1.00 43.28 110 ILE A N 1
ATOM 871 C CA . ILE A 1 110 ? -8.406 2.315 -25.467 1.00 43.28 110 ILE A CA 1
ATOM 872 C C . ILE A 1 110 ? -8.921 1.898 -26.858 1.00 43.28 110 ILE A C 1
ATOM 874 O O . ILE A 1 110 ? -8.188 1.455 -27.735 1.00 43.28 110 ILE A O 1
ATOM 878 N N . SER A 1 111 ? -10.211 2.106 -27.124 1.00 32.94 111 SER A N 1
ATOM 879 C CA . SER A 1 111 ? -10.699 2.215 -28.508 1.00 32.94 111 SER A CA 1
ATOM 880 C C . SER A 1 111 ? -10.407 3.620 -29.041 1.00 32.94 111 SER A C 1
ATOM 882 O O . SER A 1 111 ? -11.291 4.457 -29.195 1.00 32.94 111 SER A O 1
ATOM 884 N N . GLY A 1 112 ? -9.124 3.895 -29.275 1.00 30.62 112 GLY A N 1
ATOM 885 C CA . GLY A 1 112 ? -8.623 5.147 -29.832 1.00 30.62 112 GLY A CA 1
ATOM 886 C C . GLY A 1 112 ? -7.371 4.880 -30.654 1.00 30.62 112 GLY A C 1
ATOM 887 O O . GLY A 1 112 ? -6.260 4.902 -30.142 1.00 30.62 112 GLY A O 1
ATOM 888 N N . SER A 1 113 ? -7.567 4.595 -31.938 1.00 39.09 113 SER A N 1
ATOM 889 C CA . SER A 1 113 ? -6.536 4.383 -32.957 1.00 39.09 113 SER A CA 1
ATOM 890 C C . SER A 1 113 ? -5.381 5.390 -32.886 1.00 39.09 113 SER A C 1
ATOM 892 O O . SER A 1 113 ? -5.618 6.573 -33.132 1.00 39.09 113 SER A O 1
ATOM 894 N N . THR A 1 114 ? -4.128 4.964 -32.682 1.00 31.61 114 THR A N 1
ATOM 895 C CA . THR A 1 114 ? -2.953 5.676 -33.233 1.00 31.61 114 THR A CA 1
ATOM 896 C C . THR A 1 114 ? -1.702 4.791 -33.318 1.00 31.61 114 THR A C 1
ATOM 898 O O . THR A 1 114 ? -1.594 3.770 -32.652 1.00 31.61 114 THR A O 1
ATOM 901 N N . LYS A 1 115 ? -0.813 5.164 -34.247 1.00 34.59 115 LYS A N 1
ATOM 902 C CA . LYS A 1 115 ? 0.421 4.489 -34.659 1.00 34.59 115 LYS A CA 1
ATOM 903 C C . LYS A 1 115 ? 1.595 4.793 -33.713 1.00 34.59 115 LYS A C 1
ATOM 905 O O . LYS A 1 115 ? 1.723 5.920 -33.249 1.00 34.59 115 LYS A O 1
ATOM 910 N N . GLN A 1 116 ? 2.469 3.790 -33.594 1.00 39.12 116 GLN A N 1
ATOM 911 C CA . GLN A 1 116 ? 3.724 3.716 -32.835 1.00 39.12 116 GLN A CA 1
ATOM 912 C C . GLN A 1 116 ? 4.638 4.950 -32.924 1.00 39.12 116 GLN A C 1
ATOM 914 O O . GLN A 1 116 ? 5.034 5.333 -34.022 1.00 39.12 116 GLN A O 1
ATOM 919 N N . GLU A 1 117 ? 5.103 5.433 -31.762 1.00 28.48 117 GLU A N 1
ATOM 920 C CA . GLU A 1 117 ? 6.389 6.130 -31.582 1.00 28.48 117 GLU A CA 1
ATOM 921 C C . GLU A 1 117 ? 6.866 6.090 -30.108 1.00 28.48 117 GLU A C 1
ATOM 923 O O . GLU A 1 117 ? 6.086 5.907 -29.173 1.00 28.48 117 GLU A O 1
ATOM 928 N N . SER A 1 118 ? 8.173 6.266 -29.883 1.00 36.81 118 SER A N 1
ATOM 929 C CA . SER A 1 118 ? 8.939 5.990 -28.646 1.00 36.81 118 SER A CA 1
ATOM 930 C C . SER A 1 118 ? 8.575 6.797 -27.383 1.00 36.81 118 SER A C 1
ATOM 932 O O . SER A 1 118 ? 9.262 6.679 -26.370 1.00 36.81 118 SER A O 1
ATOM 934 N N . ASN A 1 119 ? 7.500 7.589 -27.412 1.00 41.00 119 ASN A N 1
ATOM 935 C CA . ASN A 1 119 ? 6.992 8.392 -26.292 1.00 41.00 119 ASN A CA 1
ATOM 936 C C . ASN A 1 119 ? 5.591 7.934 -25.809 1.00 41.00 119 ASN A C 1
ATOM 938 O O . ASN A 1 119 ? 4.981 8.564 -24.943 1.00 41.00 119 ASN A O 1
ATOM 942 N N . GLU A 1 120 ? 5.065 6.827 -26.356 1.00 47.94 120 GLU A N 1
ATOM 943 C CA . GLU A 1 120 ? 3.735 6.288 -26.034 1.00 47.94 120 GLU A CA 1
ATOM 944 C C . GLU A 1 120 ? 3.606 5.759 -24.604 1.00 47.94 120 GLU A C 1
ATOM 946 O O . GLU A 1 120 ? 2.550 5.925 -24.006 1.00 47.94 120 GLU A O 1
ATOM 951 N N . GLY A 1 121 ? 4.662 5.189 -24.012 1.00 47.78 121 GLY A N 1
ATOM 952 C CA . GLY A 1 121 ? 4.587 4.590 -22.671 1.00 47.78 121 GLY A CA 1
ATOM 953 C C . GLY A 1 121 ? 4.143 5.584 -21.592 1.00 47.78 121 GLY A C 1
ATOM 954 O O . GLY A 1 121 ? 3.253 5.282 -20.804 1.00 47.78 121 GLY A O 1
ATOM 955 N N . SER A 1 122 ? 4.682 6.810 -21.613 1.00 53.34 122 SER A N 1
ATOM 956 C CA . SER A 1 122 ? 4.274 7.882 -20.690 1.00 53.34 122 SER A CA 1
ATOM 957 C C . SER A 1 122 ? 2.856 8.394 -20.979 1.00 53.34 122 SER A C 1
ATOM 959 O O . SER A 1 122 ? 2.118 8.753 -20.061 1.00 53.34 122 SER A O 1
ATOM 961 N N . ARG A 1 123 ? 2.441 8.415 -22.252 1.00 57.62 123 ARG A N 1
ATOM 962 C CA . ARG A 1 123 ? 1.107 8.882 -22.656 1.00 57.62 123 ARG A CA 1
ATOM 963 C C . ARG A 1 123 ? 0.017 7.864 -22.318 1.00 57.62 123 ARG A C 1
ATOM 965 O O . ARG A 1 123 ? -0.996 8.253 -21.746 1.00 57.62 123 ARG A O 1
ATOM 972 N N . LEU A 1 124 ? 0.239 6.587 -22.619 1.00 58.59 124 LEU A N 1
ATOM 973 C CA . LEU A 1 124 ? -0.641 5.472 -22.260 1.00 58.59 124 LEU A CA 1
ATOM 974 C C . LEU A 1 124 ? -0.780 5.366 -20.744 1.00 58.59 124 LEU A C 1
ATOM 976 O O . LEU A 1 124 ? -1.895 5.285 -20.244 1.00 58.59 124 LEU A O 1
ATOM 980 N N . PHE A 1 125 ? 0.331 5.492 -20.014 1.00 64.06 125 PHE A N 1
ATOM 981 C CA . PHE A 1 125 ? 0.324 5.548 -18.557 1.00 64.06 125 PHE A CA 1
ATOM 982 C C . PHE A 1 125 ? -0.612 6.644 -18.020 1.00 64.06 125 PHE A C 1
ATOM 984 O O . PHE A 1 125 ? -1.480 6.374 -17.192 1.00 64.06 125 PHE A O 1
ATOM 991 N N . LYS A 1 126 ? -0.490 7.875 -18.538 1.00 68.00 126 LYS A N 1
ATOM 992 C CA . LYS A 1 126 ? -1.352 9.002 -18.140 1.00 68.00 126 LYS A CA 1
ATOM 993 C C . LYS A 1 126 ? -2.827 8.758 -18.464 1.00 68.00 126 LYS A C 1
ATOM 995 O O . LYS A 1 126 ? -3.688 9.141 -17.677 1.00 68.00 126 LYS A O 1
ATOM 1000 N N . VAL A 1 127 ? -3.124 8.139 -19.607 1.00 73.62 127 VAL A N 1
ATOM 1001 C CA . VAL A 1 127 ? -4.501 7.810 -20.013 1.00 73.62 127 VAL A CA 1
ATOM 1002 C C . VAL A 1 127 ? -5.103 6.749 -19.093 1.00 73.62 127 VAL A C 1
ATOM 1004 O O . VAL A 1 127 ? -6.204 6.947 -18.582 1.00 73.62 127 VAL A O 1
ATOM 1007 N N . VAL A 1 128 ? -4.373 5.661 -18.839 1.00 74.31 128 VAL A N 1
ATOM 1008 C CA . VAL A 1 128 ? -4.815 4.560 -17.972 1.00 74.31 128 VAL A CA 1
ATOM 1009 C C . VAL A 1 128 ? -5.038 5.053 -16.546 1.00 74.31 128 VAL A C 1
ATOM 1011 O O . VAL A 1 128 ? -6.099 4.815 -15.974 1.00 74.31 128 VAL A O 1
ATOM 1014 N N . ALA A 1 129 ? -4.091 5.813 -15.997 1.00 75.12 129 ALA A N 1
ATOM 1015 C CA . ALA A 1 129 ? -4.242 6.373 -14.664 1.00 75.12 129 ALA A CA 1
ATOM 1016 C C . ALA A 1 129 ? -5.460 7.297 -14.558 1.00 75.12 129 ALA A C 1
ATOM 1018 O O . ALA A 1 129 ? -6.283 7.114 -13.668 1.00 75.12 129 ALA A O 1
ATOM 1019 N N . LYS A 1 130 ? -5.640 8.217 -15.518 1.00 82.12 130 LYS A N 1
ATOM 1020 C CA . LYS A 1 130 ? -6.814 9.102 -15.558 1.00 82.12 130 LYS A CA 1
ATOM 1021 C C . LYS A 1 130 ? -8.125 8.317 -15.647 1.00 82.12 130 LYS A C 1
ATOM 1023 O O . LYS A 1 130 ? -9.122 8.724 -15.053 1.00 82.12 130 LYS A O 1
ATOM 1028 N N . SER A 1 131 ? -8.133 7.196 -16.370 1.00 86.88 131 SER A N 1
ATOM 1029 C CA . SER A 1 131 ? -9.292 6.307 -16.426 1.00 86.88 131 SER A CA 1
ATOM 1030 C C . SER A 1 131 ? -9.607 5.702 -15.060 1.00 86.88 131 SER A C 1
ATOM 1032 O O . SER A 1 131 ? -10.769 5.720 -14.666 1.00 86.88 131 SER A O 1
ATOM 1034 N N . PHE A 1 132 ? -8.616 5.173 -14.336 1.00 88.00 132 PHE A N 1
ATOM 1035 C CA . PHE A 1 132 ? -8.851 4.606 -13.005 1.00 88.00 132 PHE A CA 1
ATOM 1036 C C . PHE A 1 132 ? -9.335 5.660 -12.016 1.00 88.00 132 PHE A C 1
ATOM 1038 O O . PHE A 1 132 ? -10.306 5.411 -11.312 1.00 88.00 132 PHE A O 1
ATOM 1045 N N . SER A 1 133 ? -8.743 6.853 -12.030 1.00 89.75 133 SER A N 1
ATOM 1046 C CA . SER A 1 133 ? -9.175 7.959 -11.173 1.00 89.75 133 SER A CA 1
ATOM 1047 C C . SER A 1 133 ? -10.624 8.337 -11.427 1.00 89.75 133 SER A C 1
ATOM 1049 O O . SER A 1 133 ? -11.392 8.484 -10.485 1.00 89.75 133 SER A O 1
ATOM 1051 N N . LYS A 1 134 ? -11.041 8.412 -12.698 1.00 90.38 134 LYS A N 1
ATOM 1052 C CA . LYS A 1 134 ? -12.431 8.741 -13.018 1.00 90.38 134 LYS A CA 1
ATOM 1053 C C . LYS A 1 134 ? -13.406 7.666 -12.536 1.00 90.38 134 LYS A C 1
ATOM 1055 O O . LYS A 1 134 ? -14.459 7.993 -12.000 1.00 90.38 134 LYS A O 1
ATOM 1060 N N . ARG A 1 135 ? -13.047 6.392 -12.699 1.00 91.75 135 ARG A N 1
ATOM 1061 C CA . ARG A 1 135 ? -13.850 5.261 -12.213 1.00 91.75 135 ARG A CA 1
ATOM 1062 C C . ARG A 1 135 ? -13.939 5.252 -10.687 1.00 91.75 135 ARG A C 1
ATOM 1064 O O . ARG A 1 135 ? -15.012 5.001 -10.155 1.00 91.75 135 ARG A O 1
ATOM 1071 N N . TRP A 1 136 ? -12.845 5.572 -9.999 1.00 95.19 136 TRP A N 1
ATOM 1072 C CA . TRP A 1 136 ? -12.805 5.685 -8.542 1.00 95.19 136 TRP A CA 1
ATOM 1073 C C . TRP A 1 136 ? -13.694 6.828 -8.038 1.00 95.19 136 TRP A C 1
ATOM 1075 O O . TRP A 1 136 ? -14.588 6.587 -7.236 1.00 95.19 136 TRP A O 1
ATOM 1085 N N . GLN A 1 137 ? -13.555 8.032 -8.604 1.00 93.06 137 GLN A N 1
ATOM 1086 C CA . GLN A 1 137 ? -14.417 9.186 -8.303 1.00 93.06 137 GLN A CA 1
ATOM 1087 C C . GLN A 1 137 ? -15.907 8.906 -8.545 1.00 93.06 137 GLN A C 1
ATOM 1089 O O . GLN A 1 137 ? -16.766 9.447 -7.856 1.00 93.06 137 GLN A O 1
ATOM 1094 N N . ASN A 1 138 ? -16.223 8.098 -9.559 1.00 94.19 138 ASN A N 1
ATOM 1095 C CA . ASN A 1 138 ? -17.593 7.709 -9.881 1.00 94.19 138 ASN A CA 1
ATOM 1096 C C . ASN A 1 138 ? -18.121 6.557 -8.995 1.00 94.19 138 ASN A C 1
ATOM 1098 O O . ASN A 1 138 ? -19.272 6.160 -9.163 1.00 94.19 138 ASN A O 1
ATOM 1102 N N . GLY A 1 139 ? -17.301 5.983 -8.105 1.00 92.06 139 GLY A N 1
ATOM 1103 C CA . GLY A 1 139 ? -17.662 4.825 -7.278 1.00 92.06 139 GLY A CA 1
ATOM 1104 C C . GLY A 1 139 ? -17.721 3.490 -8.035 1.00 92.06 139 GLY A C 1
ATOM 1105 O O . GLY A 1 139 ? -18.263 2.513 -7.528 1.00 92.06 139 GLY A O 1
ATOM 1106 N N . GLU A 1 140 ? -17.179 3.422 -9.254 1.00 94.69 140 GLU A N 1
ATOM 1107 C CA . GLU A 1 140 ? -17.144 2.198 -10.070 1.00 94.69 140 GLU A CA 1
ATOM 1108 C C . GLU A 1 140 ? -16.049 1.216 -9.625 1.00 94.69 140 GLU A C 1
ATOM 1110 O O . GLU A 1 140 ? -16.089 0.038 -9.986 1.00 94.69 140 GLU A O 1
ATOM 1115 N N . ILE A 1 141 ? -15.046 1.706 -8.891 1.00 94.50 141 ILE A N 1
ATOM 1116 C CA . ILE A 1 141 ? -14.013 0.898 -8.235 1.00 94.50 141 ILE A CA 1
ATOM 1117 C C . ILE A 1 141 ? -13.824 1.376 -6.795 1.00 94.50 141 ILE A C 1
ATOM 1119 O O . ILE A 1 141 ? -13.924 2.569 -6.517 1.00 94.50 141 ILE A O 1
ATOM 1123 N N . SER A 1 142 ? -13.543 0.438 -5.893 1.00 97.75 142 SER A N 1
ATOM 1124 C CA . SER A 1 142 ? -13.366 0.708 -4.461 1.00 97.75 142 SER A CA 1
ATOM 1125 C C . SER A 1 142 ? -12.016 1.375 -4.153 1.00 97.75 142 SER A C 1
ATOM 1127 O O . SER A 1 142 ? -11.099 1.333 -4.982 1.00 97.75 142 SER A O 1
ATOM 1129 N N . ASN A 1 143 ? -11.847 1.920 -2.943 1.00 98.19 143 ASN A N 1
ATOM 1130 C CA . ASN A 1 143 ? -10.579 2.507 -2.489 1.00 98.19 143 ASN A CA 1
ATOM 1131 C C . ASN A 1 143 ? -9.436 1.493 -2.591 1.00 98.19 143 ASN A C 1
ATOM 1133 O O . ASN A 1 143 ? -8.382 1.782 -3.156 1.00 98.19 143 ASN A O 1
ATOM 1137 N N . PHE A 1 144 ? -9.665 0.263 -2.128 1.00 98.25 144 PHE A N 1
ATOM 1138 C CA . PHE A 1 144 ? -8.685 -0.814 -2.253 1.00 98.25 144 PHE A CA 1
ATOM 1139 C C . PHE A 1 144 ? -8.305 -1.106 -3.709 1.00 98.25 144 PHE A C 1
ATOM 1141 O O . PHE A 1 144 ? -7.123 -1.233 -4.022 1.00 98.25 144 PHE A O 1
ATOM 1148 N N . GLN A 1 145 ? -9.290 -1.218 -4.608 1.00 94.62 145 GLN A N 1
ATOM 1149 C CA . GLN A 1 145 ? -9.028 -1.506 -6.022 1.00 94.62 145 GLN A CA 1
ATOM 1150 C C . GLN A 1 145 ? -8.224 -0.380 -6.670 1.00 94.62 145 GLN A C 1
ATOM 1152 O O . GLN A 1 145 ? -7.278 -0.643 -7.413 1.00 94.62 145 GLN A O 1
ATOM 1157 N N . TYR A 1 146 ? -8.559 0.869 -6.351 1.00 95.62 146 TYR A N 1
ATOM 1158 C CA . TYR A 1 146 ? -7.823 2.020 -6.844 1.00 95.62 146 TYR A CA 1
ATOM 1159 C C . TYR A 1 146 ? -6.367 2.011 -6.359 1.00 95.62 146 TYR A C 1
ATOM 1161 O O . TYR A 1 146 ? -5.459 2.098 -7.185 1.00 95.62 146 TYR A O 1
ATOM 1169 N N . ILE A 1 147 ? -6.116 1.779 -5.065 1.00 95.56 147 ILE A N 1
ATOM 1170 C CA . ILE A 1 147 ? -4.752 1.665 -4.516 1.00 95.56 147 ILE A CA 1
ATOM 1171 C C . ILE A 1 147 ? -3.985 0.495 -5.161 1.00 95.56 147 ILE A C 1
ATOM 1173 O O . ILE A 1 147 ? -2.805 0.642 -5.484 1.00 95.56 147 ILE A O 1
ATOM 1177 N N . MET A 1 148 ? -4.628 -0.650 -5.417 1.00 91.94 148 MET A N 1
ATOM 1178 C CA . MET A 1 148 ? -3.998 -1.766 -6.142 1.00 91.94 148 MET A CA 1
ATOM 1179 C C . MET A 1 148 ? -3.585 -1.376 -7.567 1.00 91.94 148 MET A C 1
ATOM 1181 O O . MET A 1 148 ? -2.479 -1.709 -8.008 1.00 91.94 148 MET A O 1
ATOM 1185 N N . HIS A 1 149 ? -4.436 -0.638 -8.285 1.00 88.38 149 HIS A N 1
ATOM 1186 C CA . HIS A 1 149 ? -4.101 -0.125 -9.612 1.00 88.38 149 HIS A CA 1
ATOM 1187 C C . HIS A 1 149 ? -2.939 0.872 -9.560 1.00 88.38 149 HIS A C 1
ATOM 1189 O O . HIS A 1 149 ? -2.021 0.760 -10.371 1.00 88.38 149 HIS A O 1
ATOM 1195 N N . LEU A 1 150 ? -2.919 1.789 -8.587 1.00 88.56 150 LEU A N 1
ATOM 1196 C CA . LEU A 1 150 ? -1.809 2.730 -8.398 1.00 88.56 150 LEU A CA 1
ATOM 1197 C C . LEU A 1 150 ? -0.489 2.011 -8.099 1.00 88.56 150 LEU A C 1
ATOM 1199 O O . LEU A 1 150 ? 0.526 2.326 -8.715 1.00 88.56 150 LEU A O 1
ATOM 1203 N N . ASN A 1 151 ? -0.504 0.998 -7.228 1.00 88.12 151 ASN A N 1
ATOM 1204 C CA . ASN A 1 151 ? 0.666 0.162 -6.956 1.00 88.12 151 ASN A CA 1
ATOM 1205 C C . ASN A 1 151 ? 1.185 -0.518 -8.230 1.00 88.12 151 ASN A C 1
ATOM 1207 O O . ASN A 1 151 ? 2.370 -0.417 -8.549 1.00 88.12 151 ASN A O 1
ATOM 1211 N N . THR A 1 152 ? 0.287 -1.146 -8.991 1.00 82.94 152 THR A N 1
ATOM 1212 C CA . THR A 1 152 ? 0.631 -1.828 -10.248 1.00 82.94 152 THR A CA 1
ATOM 1213 C C . THR A 1 152 ? 1.272 -0.860 -11.242 1.00 82.94 152 THR A C 1
ATOM 1215 O O . THR A 1 152 ? 2.331 -1.155 -11.804 1.00 82.94 152 THR A O 1
ATOM 1218 N N . LEU A 1 153 ? 0.664 0.320 -11.407 1.00 80.56 153 LEU A N 1
ATOM 1219 C CA . LEU A 1 153 ? 1.151 1.409 -12.251 1.00 80.56 153 LEU A CA 1
ATOM 1220 C C . LEU A 1 153 ? 2.516 1.942 -11.784 1.00 80.56 153 LEU A C 1
ATOM 1222 O O . LEU A 1 153 ? 3.376 2.239 -12.610 1.00 80.56 153 LEU A O 1
ATOM 1226 N N . ALA A 1 154 ? 2.759 2.001 -10.476 1.00 78.94 154 ALA A N 1
ATOM 1227 C CA . ALA A 1 154 ? 4.030 2.434 -9.901 1.00 78.94 154 ALA A CA 1
ATOM 1228 C C . ALA A 1 154 ? 5.165 1.400 -10.020 1.00 78.94 154 ALA A C 1
ATOM 1230 O O . ALA A 1 154 ? 6.266 1.655 -9.534 1.00 78.94 154 ALA A O 1
ATOM 1231 N N . GLY A 1 155 ? 4.924 0.253 -10.664 1.00 76.44 155 GLY A N 1
ATOM 1232 C CA . GLY A 1 155 ? 5.927 -0.799 -10.827 1.00 76.44 155 GLY A CA 1
ATOM 1233 C C . GLY A 1 155 ? 5.893 -1.878 -9.744 1.00 76.44 155 GLY A C 1
ATOM 1234 O O . GLY A 1 155 ? 6.670 -2.822 -9.841 1.00 76.44 155 GLY A O 1
ATOM 1235 N N . ARG A 1 156 ? 5.004 -1.763 -8.748 1.00 84.06 156 ARG A N 1
ATOM 1236 C CA . ARG A 1 156 ? 4.930 -2.686 -7.610 1.00 84.06 156 ARG A CA 1
ATOM 1237 C C . ARG A 1 156 ? 4.187 -3.970 -7.965 1.00 84.06 156 ARG A C 1
ATOM 1239 O O . ARG A 1 156 ? 3.281 -3.971 -8.805 1.00 84.06 156 ARG A O 1
ATOM 1246 N N . GLY A 1 157 ? 4.567 -5.058 -7.304 1.00 81.56 157 GLY A N 1
ATOM 1247 C CA . GLY A 1 157 ? 4.009 -6.387 -7.532 1.00 81.56 157 GLY A CA 1
ATOM 1248 C C . GLY A 1 157 ? 4.469 -7.402 -6.490 1.00 81.56 157 GLY A C 1
ATOM 1249 O O . GLY A 1 157 ? 5.358 -7.132 -5.689 1.00 81.56 157 GLY A O 1
ATOM 1250 N N . TYR A 1 158 ? 3.854 -8.580 -6.502 1.00 84.31 158 TYR A N 1
ATOM 1251 C CA . TYR A 1 158 ? 4.092 -9.621 -5.497 1.00 84.31 158 TYR A CA 1
ATOM 1252 C C . TYR A 1 158 ? 5.395 -10.406 -5.711 1.00 84.31 158 TYR A C 1
ATOM 1254 O O . TYR A 1 158 ? 5.868 -11.066 -4.789 1.00 84.31 158 TYR A O 1
ATOM 1262 N N . SER A 1 159 ? 5.987 -10.341 -6.910 1.00 80.69 159 SER A N 1
ATOM 1263 C CA . SER A 1 159 ? 7.182 -11.122 -7.259 1.00 80.69 159 SER A CA 1
ATOM 1264 C C . SER A 1 159 ? 8.495 -10.527 -6.744 1.00 80.69 159 SER A C 1
ATOM 1266 O O . SER A 1 159 ? 9.453 -11.270 -6.551 1.00 80.69 159 SER A O 1
ATOM 1268 N N . ASP A 1 160 ? 8.559 -9.212 -6.523 1.00 79.44 160 ASP A N 1
ATOM 1269 C CA . ASP A 1 160 ? 9.731 -8.534 -5.957 1.00 79.44 160 ASP A CA 1
ATOM 1270 C C . ASP A 1 160 ? 9.367 -7.947 -4.594 1.00 79.44 160 ASP A C 1
ATOM 1272 O O . ASP A 1 160 ? 8.715 -6.907 -4.500 1.00 79.44 160 ASP A O 1
ATOM 1276 N N . LEU A 1 161 ? 9.828 -8.604 -3.525 1.00 81.00 161 LEU A N 1
ATOM 1277 C CA . LEU A 1 161 ? 9.578 -8.157 -2.157 1.00 81.00 161 LEU A CA 1
ATOM 1278 C C . LEU A 1 161 ? 10.149 -6.763 -1.884 1.00 81.00 161 LEU A C 1
ATOM 1280 O O . LEU A 1 161 ? 9.638 -6.088 -1.012 1.00 81.00 161 LEU A O 1
ATOM 1284 N N . THR A 1 162 ? 11.152 -6.282 -2.622 1.00 75.00 162 THR A N 1
ATOM 1285 C CA . THR A 1 162 ? 11.677 -4.913 -2.437 1.00 75.00 162 THR A CA 1
ATOM 1286 C C . THR A 1 162 ? 10.781 -3.834 -3.063 1.00 75.00 162 THR A C 1
ATOM 1288 O O . THR A 1 162 ? 10.961 -2.640 -2.798 1.00 75.00 162 THR A O 1
ATOM 1291 N N . GLN A 1 163 ? 9.801 -4.259 -3.870 1.00 78.62 163 GLN A N 1
ATOM 1292 C CA . GLN A 1 163 ? 8.807 -3.457 -4.589 1.00 78.62 163 GLN A CA 1
ATOM 1293 C C . GLN A 1 163 ? 7.380 -3.966 -4.317 1.00 78.62 163 GLN A C 1
ATOM 1295 O O . GLN A 1 163 ? 6.500 -3.877 -5.175 1.00 78.62 163 GLN A O 1
ATOM 1300 N N . TYR A 1 164 ? 7.127 -4.492 -3.118 1.00 86.88 164 TYR A N 1
ATOM 1301 C CA . TYR A 1 164 ? 5.801 -4.987 -2.747 1.00 86.88 164 TYR A CA 1
ATOM 1302 C C . TYR A 1 164 ? 4.756 -3.855 -2.748 1.00 86.88 164 TYR A C 1
ATOM 1304 O O . TYR A 1 164 ? 5.122 -2.694 -2.510 1.00 86.88 164 TYR A O 1
ATOM 1312 N N . PRO A 1 165 ? 3.469 -4.142 -3.020 1.00 91.12 165 PRO A N 1
ATOM 1313 C CA . PRO A 1 165 ? 2.411 -3.144 -2.916 1.00 91.12 165 PRO A CA 1
ATOM 1314 C C . PRO A 1 165 ? 2.329 -2.512 -1.519 1.00 91.12 165 PRO A C 1
ATOM 1316 O O . PRO A 1 165 ? 2.501 -3.189 -0.509 1.00 91.12 165 PRO A O 1
ATOM 1319 N N . VAL A 1 166 ? 2.038 -1.213 -1.474 1.00 90.75 166 VAL A N 1
ATOM 1320 C CA . VAL A 1 166 ? 1.958 -0.409 -0.248 1.00 90.75 166 VAL A CA 1
ATOM 1321 C C . VAL A 1 166 ? 0.540 0.123 -0.071 1.00 90.75 166 VAL A C 1
ATOM 1323 O O . VAL A 1 166 ? -0.087 0.571 -1.035 1.00 90.75 166 VAL A O 1
ATOM 1326 N N . PHE A 1 167 ? 0.045 0.075 1.160 1.00 94.94 167 PHE A N 1
ATOM 1327 C CA . PHE A 1 167 ? -1.271 0.539 1.587 1.00 94.94 167 PHE A CA 1
ATOM 1328 C C . PHE A 1 167 ? -1.149 1.462 2.803 1.00 94.94 167 PHE A C 1
ATOM 1330 O O . PHE A 1 167 ? -0.230 1.289 3.598 1.00 94.94 167 PHE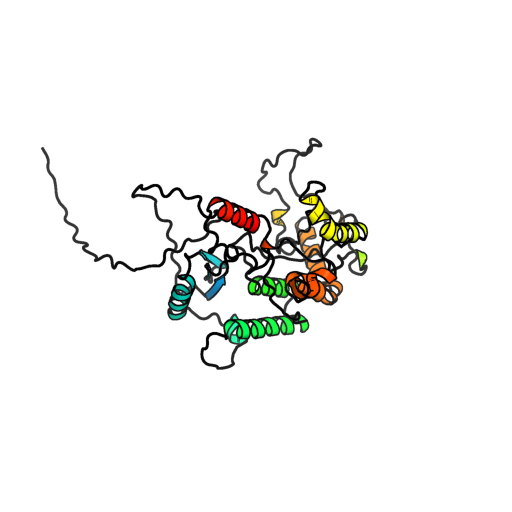 A O 1
ATOM 1337 N N . PRO A 1 168 ? -2.069 2.421 2.990 1.00 95.31 168 PRO A N 1
ATOM 1338 C CA . PRO A 1 168 ? -2.024 3.297 4.148 1.00 95.31 168 PRO A CA 1
ATOM 1339 C C . PRO A 1 168 ? -2.376 2.534 5.421 1.00 95.31 168 PRO A C 1
ATOM 1341 O O . PRO A 1 168 ? -3.300 1.716 5.433 1.00 95.31 168 PRO A O 1
ATOM 1344 N N . TRP A 1 169 ? -1.750 2.906 6.533 1.00 92.38 169 TRP A N 1
ATOM 1345 C CA . TRP A 1 169 ? -2.444 2.805 7.816 1.00 92.38 169 TRP A CA 1
ATOM 1346 C C . TRP A 1 169 ? -3.721 3.660 7.781 1.00 92.38 169 TRP A C 1
ATOM 1348 O O . TRP A 1 169 ? -3.685 4.832 7.397 1.00 92.38 169 TRP A O 1
ATOM 1358 N N . VAL A 1 170 ? -4.852 3.069 8.177 1.00 95.31 170 VAL A N 1
ATOM 1359 C CA . VAL A 1 170 ? -6.167 3.737 8.168 1.00 95.31 170 VAL A CA 1
ATOM 1360 C C . VAL A 1 170 ? -6.680 3.983 9.579 1.00 95.31 170 VAL A C 1
ATOM 1362 O O . VAL A 1 170 ? -7.048 5.107 9.897 1.00 95.31 170 VAL A O 1
ATOM 1365 N N . LEU A 1 171 ? -6.707 2.949 10.421 1.00 91.44 171 LEU A N 1
ATOM 1366 C CA . LEU A 1 171 ? -7.142 3.063 11.811 1.00 91.44 171 LEU A CA 1
ATOM 1367 C C . LEU A 1 171 ? -6.008 3.611 12.681 1.00 91.44 171 LEU A C 1
ATOM 1369 O O . LEU A 1 171 ? -4.852 3.220 12.505 1.00 91.44 171 LEU A O 1
ATOM 1373 N N . ALA A 1 172 ? -6.365 4.477 13.626 1.00 90.75 172 ALA A N 1
ATOM 1374 C CA . ALA A 1 172 ? -5.498 4.986 14.687 1.00 90.75 172 ALA A CA 1
ATOM 1375 C C . ALA A 1 172 ? -5.839 4.391 16.068 1.00 90.75 172 ALA A C 1
ATOM 1377 O O . ALA A 1 172 ? -5.003 4.434 16.966 1.00 90.75 172 ALA A O 1
ATOM 1378 N N . ASP A 1 173 ? -7.034 3.812 16.233 1.00 86.00 173 ASP A N 1
ATOM 1379 C CA . ASP A 1 173 ? -7.494 3.220 17.492 1.00 86.00 173 ASP A CA 1
ATOM 1380 C C . ASP A 1 173 ? -7.355 1.687 17.503 1.00 86.00 173 ASP A C 1
ATOM 1382 O O . ASP A 1 173 ? -8.051 0.963 16.784 1.00 86.00 173 ASP A O 1
ATOM 1386 N N . TYR A 1 174 ? -6.471 1.190 18.369 1.00 88.88 174 TYR A N 1
ATOM 1387 C CA . TYR A 1 174 ? -6.256 -0.239 18.629 1.00 88.88 174 TYR A CA 1
ATOM 1388 C C . TYR A 1 174 ? -6.462 -0.604 20.108 1.00 88.88 174 TYR A C 1
ATOM 1390 O O . TYR A 1 174 ? -6.117 -1.708 20.525 1.00 88.88 174 TYR A O 1
ATOM 1398 N N . GLU A 1 175 ? -7.028 0.303 20.904 1.00 87.12 175 GLU A N 1
ATOM 1399 C CA . GLU A 1 175 ? -7.177 0.132 22.355 1.00 87.12 175 GLU A CA 1
ATOM 1400 C C . GLU A 1 175 ? -8.645 0.037 22.777 1.00 87.12 175 GLU A C 1
ATOM 1402 O O . GLU A 1 175 ? -8.964 -0.636 23.757 1.00 87.12 175 GLU A O 1
ATOM 1407 N N . SER A 1 176 ? -9.558 0.664 22.033 1.00 88.31 176 SER A N 1
ATOM 1408 C CA . SER A 1 176 ? -10.976 0.681 22.386 1.00 88.31 176 SER A CA 1
ATOM 1409 C C . SER A 1 176 ? -11.669 -0.673 22.204 1.00 88.31 176 SER A C 1
ATOM 1411 O O . SER A 1 176 ? -11.366 -1.471 21.318 1.00 88.31 176 SER A O 1
ATOM 1413 N N . GLU A 1 177 ? -12.721 -0.888 22.994 1.00 93.88 177 GLU A N 1
ATOM 1414 C CA . GLU A 1 177 ? -13.628 -2.043 22.876 1.00 93.88 177 GLU A CA 1
ATOM 1415 C C . GLU A 1 177 ? -14.492 -2.012 21.605 1.00 93.88 177 GLU A C 1
ATOM 1417 O O . GLU A 1 177 ? -15.023 -3.035 21.163 1.00 93.88 177 GLU A O 1
ATOM 1422 N N . LYS A 1 178 ? -14.692 -0.826 21.020 1.00 94.31 178 LYS A N 1
ATOM 1423 C CA . LYS A 1 178 ? -15.484 -0.615 19.804 1.00 94.31 178 LYS A CA 1
ATOM 1424 C C . LYS A 1 178 ? -14.898 0.534 18.999 1.00 94.31 178 LYS A C 1
ATOM 1426 O O . LYS A 1 178 ? -14.523 1.545 19.576 1.00 94.31 178 LYS A O 1
ATOM 1431 N N . LEU A 1 179 ? -14.910 0.385 17.678 1.00 93.38 179 LEU A N 1
ATOM 1432 C CA . LEU A 1 179 ? -14.562 1.451 16.744 1.00 93.38 179 LEU A CA 1
ATOM 1433 C C . LEU A 1 179 ? -15.792 2.297 16.414 1.00 93.38 179 LEU A C 1
ATOM 1435 O O . LEU A 1 179 ? -16.852 1.744 16.102 1.00 93.38 179 LEU A O 1
ATOM 1439 N N . ASP A 1 180 ? -15.621 3.617 16.428 1.00 94.75 180 ASP A N 1
ATOM 1440 C CA . ASP A 1 180 ? -16.615 4.585 15.971 1.00 94.75 180 ASP A CA 1
ATOM 1441 C C . 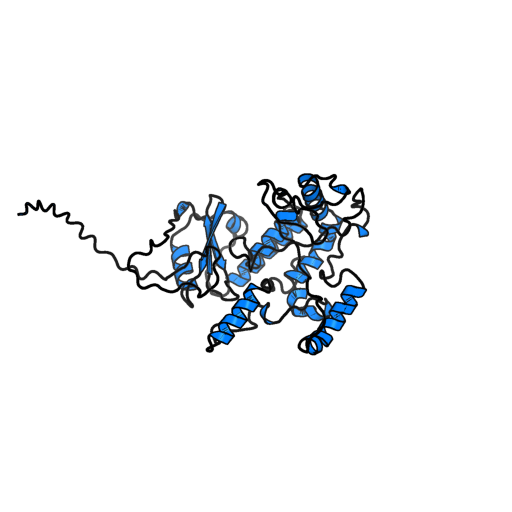ASP A 1 180 ? -16.118 5.283 14.700 1.00 94.75 180 ASP A C 1
ATOM 1443 O O . ASP A 1 180 ? -15.269 6.169 14.747 1.00 94.75 180 ASP A O 1
ATOM 1447 N N . PHE A 1 181 ? -16.652 4.885 13.545 1.00 95.56 181 PHE A N 1
ATOM 1448 C CA . PHE A 1 181 ? -16.284 5.475 12.252 1.00 95.56 181 PHE A CA 1
ATOM 1449 C C . PHE A 1 181 ? -16.913 6.846 11.995 1.00 95.56 181 PHE A C 1
ATOM 1451 O O . PHE A 1 181 ? -16.638 7.446 10.960 1.00 95.56 181 PHE A O 1
ATOM 1458 N N . SER A 1 182 ? -17.724 7.358 12.924 1.00 94.12 182 SER A N 1
ATOM 1459 C CA . SER A 1 182 ? -18.159 8.754 12.905 1.00 94.12 182 SER A CA 1
ATOM 1460 C C . SER A 1 182 ? -17.186 9.693 13.625 1.00 94.12 182 SER A C 1
ATOM 1462 O O . SER A 1 182 ? -17.229 10.896 13.372 1.00 94.12 182 SER A O 1
ATOM 1464 N N . ASP A 1 183 ? -16.290 9.167 14.472 1.00 94.88 183 ASP A N 1
ATOM 1465 C CA . ASP A 1 183 ? -15.237 9.949 15.125 1.00 94.88 183 ASP A CA 1
ATOM 1466 C C . ASP A 1 183 ? -13.984 10.007 14.232 1.00 94.88 183 ASP A C 1
ATOM 1468 O O . ASP A 1 183 ? -13.334 8.978 14.011 1.00 94.88 183 ASP A O 1
ATOM 1472 N N . PRO A 1 184 ? -13.573 11.199 13.753 1.00 94.12 184 PRO A N 1
ATOM 1473 C CA . PRO A 1 184 ? -12.339 11.359 12.989 1.00 94.12 184 PRO A CA 1
ATOM 1474 C C . PRO A 1 184 ? -11.085 10.851 13.713 1.00 94.12 184 PRO A C 1
ATOM 1476 O O . PRO A 1 184 ? -10.118 10.485 13.053 1.00 94.12 184 PRO A O 1
ATOM 1479 N N . LYS A 1 185 ? -11.077 10.797 15.054 1.00 90.81 185 LYS A N 1
ATOM 1480 C CA . LYS A 1 185 ? -9.931 10.296 15.836 1.00 90.81 185 LYS A CA 1
ATOM 1481 C C . LYS A 1 185 ? -9.703 8.795 15.694 1.00 90.81 185 LYS A C 1
ATOM 1483 O O . LYS A 1 185 ? -8.604 8.328 15.978 1.00 90.81 185 LYS A O 1
ATOM 1488 N N . THR A 1 186 ? -10.708 8.052 15.238 1.00 92.25 186 THR A N 1
ATOM 1489 C CA . THR A 1 186 ? -10.566 6.632 14.904 1.00 92.25 186 THR A CA 1
ATOM 1490 C C . THR A 1 186 ? -9.628 6.430 13.714 1.00 92.25 186 THR A C 1
ATOM 1492 O O . THR A 1 186 ? -9.050 5.352 13.555 1.00 92.25 186 THR A O 1
ATOM 1495 N N . PHE A 1 187 ? -9.450 7.459 12.882 1.00 94.44 187 PHE A N 1
ATOM 1496 C CA . PHE A 1 187 ? -8.664 7.402 11.662 1.00 94.44 187 PHE A CA 1
ATOM 1497 C C . PHE A 1 187 ? -7.300 8.073 11.816 1.00 94.44 187 PHE A C 1
ATOM 1499 O O . PHE A 1 187 ? -7.110 9.052 12.538 1.00 94.44 187 PHE A O 1
ATOM 1506 N N . ARG A 1 188 ? -6.335 7.550 11.065 1.00 93.38 188 ARG A N 1
ATOM 1507 C CA . ARG A 1 188 ? -5.037 8.174 10.840 1.00 93.38 188 ARG A CA 1
ATOM 1508 C C . ARG A 1 188 ? -5.207 9.479 10.063 1.00 93.38 188 ARG A C 1
ATOM 1510 O O . ARG A 1 188 ? -6.018 9.556 9.141 1.00 93.38 188 ARG A O 1
ATOM 1517 N N . ASN A 1 189 ? -4.353 10.465 10.327 1.00 92.50 189 ASN A N 1
ATOM 1518 C CA . ASN A 1 189 ? -4.253 11.630 9.457 1.00 92.50 189 ASN A CA 1
ATOM 1519 C C . ASN A 1 189 ? -3.530 11.265 8.144 1.00 92.50 189 ASN A C 1
ATOM 1521 O O . ASN A 1 189 ? -2.301 11.144 8.105 1.00 92.50 189 ASN A O 1
ATOM 1525 N N . LEU A 1 190 ? -4.302 11.116 7.062 1.00 94.00 190 LEU A N 1
ATOM 1526 C CA . LEU A 1 190 ? -3.816 10.740 5.728 1.00 94.00 190 LEU A CA 1
ATOM 1527 C C . LEU A 1 190 ? -3.012 11.843 5.019 1.00 94.00 190 LEU A C 1
ATOM 1529 O O . LEU A 1 190 ? -2.300 11.545 4.063 1.00 94.00 190 LEU A O 1
ATOM 1533 N N . GLU A 1 191 ? -3.052 13.088 5.499 1.00 93.38 191 GLU A N 1
ATOM 1534 C CA . GLU A 1 191 ? -2.236 14.184 4.961 1.00 93.38 191 GLU A CA 1
ATOM 1535 C C . GLU A 1 191 ? -0.774 14.126 5.394 1.00 93.38 191 GLU A C 1
ATOM 1537 O O . GLU A 1 191 ? 0.079 14.756 4.760 1.00 93.38 191 GLU A O 1
ATOM 1542 N N . LYS A 1 192 ? -0.487 13.388 6.471 1.00 88.00 192 LYS A N 1
ATOM 1543 C CA . LYS A 1 192 ? 0.837 13.318 7.084 1.00 88.00 192 LYS A CA 1
ATOM 1544 C C . LYS A 1 192 ? 1.481 11.944 6.881 1.00 88.00 192 LYS A C 1
ATOM 1546 O O . LYS A 1 192 ? 0.791 10.924 6.943 1.00 88.00 192 LYS A O 1
ATOM 1551 N N . PRO A 1 193 ? 2.807 11.859 6.704 1.00 86.31 193 PRO A N 1
ATOM 1552 C CA . PRO A 1 193 ? 3.509 10.576 6.717 1.00 86.31 193 PRO A CA 1
ATOM 1553 C C . PRO A 1 193 ? 3.426 9.908 8.102 1.00 86.31 193 PRO A C 1
ATOM 1555 O O . PRO A 1 193 ? 3.043 10.541 9.092 1.00 86.31 193 PRO A O 1
ATOM 1558 N N . MET A 1 194 ? 3.748 8.612 8.189 1.00 82.56 194 MET A N 1
ATOM 1559 C CA . MET A 1 194 ? 3.664 7.849 9.448 1.00 82.56 194 MET A CA 1
ATOM 1560 C C . MET A 1 194 ? 4.491 8.459 10.582 1.00 82.56 194 MET A C 1
ATOM 1562 O O . MET A 1 194 ? 3.997 8.573 11.700 1.00 82.56 194 MET A O 1
ATOM 1566 N N . GLY A 1 195 ? 5.694 8.954 10.283 1.00 78.75 195 GLY A N 1
ATOM 1567 C CA . GLY A 1 195 ? 6.552 9.610 11.276 1.00 78.75 195 GLY A CA 1
ATOM 1568 C C . GLY A 1 195 ? 6.006 10.932 11.831 1.00 78.75 195 GLY A C 1
ATOM 1569 O O . GLY A 1 195 ? 6.580 11.468 12.766 1.00 78.75 195 GLY A O 1
ATOM 1570 N N . CYS A 1 196 ? 4.914 11.475 11.280 1.00 84.38 196 CYS A N 1
ATOM 1571 C CA . CYS A 1 196 ? 4.363 12.788 11.643 1.00 84.38 196 CYS A CA 1
ATOM 1572 C C . CYS A 1 196 ? 2.922 12.720 12.180 1.00 84.38 196 CYS A C 1
ATOM 1574 O O . CYS A 1 196 ? 2.212 13.726 12.167 1.00 84.38 196 CYS A O 1
ATOM 1576 N N . GLN A 1 197 ? 2.454 11.550 12.625 1.00 82.62 197 GLN A N 1
ATOM 1577 C CA . GLN A 1 197 ? 1.095 11.409 13.172 1.00 82.62 197 GLN A CA 1
ATOM 1578 C C . GLN A 1 197 ? 0.908 12.122 14.519 1.00 82.62 197 GLN A C 1
ATOM 1580 O O . GLN A 1 197 ? -0.200 12.547 14.842 1.00 82.62 197 GLN A O 1
ATOM 1585 N N . THR A 1 198 ? 1.988 12.314 15.279 1.00 82.31 198 THR A N 1
ATOM 1586 C CA . THR A 1 198 ? 2.000 13.063 16.542 1.00 82.31 198 THR A CA 1
ATOM 1587 C C . THR A 1 198 ? 2.843 14.331 16.412 1.00 82.31 198 THR A C 1
ATOM 1589 O O . THR A 1 198 ? 3.712 14.428 15.546 1.00 82.31 198 THR A O 1
ATOM 1592 N N . LEU A 1 199 ? 2.600 15.315 17.287 1.00 78.00 199 LEU A N 1
ATOM 1593 C CA . LEU A 1 199 ? 3.413 16.539 17.338 1.00 78.00 199 LEU A CA 1
ATOM 1594 C C . LEU A 1 199 ? 4.879 16.231 17.661 1.00 78.00 199 LEU A C 1
ATOM 1596 O O . LEU A 1 199 ? 5.771 16.796 17.040 1.00 78.00 199 LEU A O 1
ATOM 1600 N N . GLU A 1 200 ? 5.121 15.306 18.591 1.00 75.00 200 GLU A N 1
ATOM 1601 C CA . GLU A 1 200 ? 6.468 14.860 18.951 1.00 75.00 200 GLU A CA 1
ATOM 1602 C C . GLU A 1 200 ? 7.177 14.194 17.766 1.00 75.00 200 GLU A C 1
ATOM 1604 O O . GLU A 1 200 ? 8.306 14.566 17.457 1.00 75.00 200 GLU A O 1
ATOM 1609 N N . GLY A 1 201 ? 6.494 13.295 17.048 1.00 71.81 201 GLY A N 1
ATOM 1610 C CA . GLY A 1 201 ? 7.043 12.658 15.850 1.00 71.81 201 GLY A CA 1
ATOM 1611 C C . GLY A 1 201 ? 7.336 13.666 14.737 1.00 71.81 201 GLY A C 1
ATOM 1612 O O . GLY A 1 201 ? 8.386 13.612 14.106 1.00 71.81 201 GLY A O 1
ATOM 1613 N N . GLU A 1 202 ? 6.465 14.657 14.537 1.00 72.62 202 GLU A N 1
ATOM 1614 C CA . GLU A 1 202 ? 6.699 15.733 13.569 1.00 72.62 202 GLU A CA 1
ATOM 1615 C C . GLU A 1 202 ? 7.907 16.605 13.952 1.00 72.62 202 GLU A C 1
ATOM 1617 O O . GLU A 1 202 ? 8.724 16.953 13.095 1.00 72.62 202 GLU A O 1
ATOM 1622 N N . GLU A 1 203 ? 8.055 16.952 15.233 1.00 71.56 203 GLU A N 1
ATOM 1623 C CA . GLU A 1 203 ? 9.238 17.656 15.722 1.00 71.56 203 GLU A CA 1
ATOM 1624 C C . GLU A 1 203 ? 10.507 16.821 15.568 1.00 71.56 203 GLU A C 1
ATOM 1626 O O . GLU A 1 203 ? 11.538 17.356 15.161 1.00 71.56 203 GLU A O 1
ATOM 1631 N N . GLU A 1 204 ? 10.448 15.530 15.884 1.00 68.12 204 GLU A N 1
ATOM 1632 C CA . GLU A 1 204 ? 11.566 14.601 15.757 1.00 68.12 204 GLU A CA 1
ATOM 1633 C C . GLU A 1 204 ? 11.956 14.387 14.294 1.00 68.12 204 GLU A C 1
ATOM 1635 O O . GLU A 1 204 ? 13.141 14.404 13.977 1.00 68.12 204 GLU A O 1
ATOM 1640 N N . PHE A 1 205 ? 10.997 14.288 13.371 1.00 66.00 205 PHE A N 1
ATOM 1641 C CA . PHE A 1 205 ? 11.280 14.168 11.942 1.00 66.00 205 PHE A CA 1
ATOM 1642 C C . PHE A 1 205 ? 11.876 15.468 11.373 1.00 66.00 205 PHE A C 1
ATOM 1644 O O . PHE A 1 205 ? 12.835 15.445 10.597 1.00 66.00 205 PHE A O 1
ATOM 1651 N N . LYS A 1 206 ? 11.375 16.636 11.793 1.00 65.19 206 LYS A N 1
ATOM 1652 C CA . LYS A 1 206 ? 11.961 17.934 11.409 1.00 65.19 206 LYS A CA 1
ATOM 1653 C C . LYS A 1 206 ? 13.364 18.121 11.984 1.00 65.19 206 LYS A C 1
ATOM 1655 O O . LYS A 1 206 ? 14.243 18.645 11.296 1.00 65.19 206 LYS A O 1
ATOM 1660 N N . LYS A 1 207 ? 13.586 17.676 13.225 1.00 61.03 207 LYS A N 1
ATOM 1661 C CA . LYS A 1 207 ? 14.917 17.592 13.837 1.00 61.03 207 LYS A CA 1
ATOM 1662 C C . LYS A 1 207 ? 15.786 16.618 13.045 1.00 61.03 207 LYS A C 1
ATOM 1664 O O . LYS A 1 207 ? 16.882 17.007 12.677 1.00 61.03 207 LYS A O 1
ATOM 1669 N N . SER A 1 208 ? 15.262 15.460 12.639 1.00 55.75 208 SER A N 1
ATOM 1670 C CA . SER A 1 208 ? 15.935 14.415 11.858 1.00 55.75 208 SER A CA 1
ATOM 1671 C C . SER A 1 208 ? 16.527 14.915 10.541 1.00 55.75 208 SER A C 1
ATOM 1673 O O . SER A 1 208 ? 17.611 14.478 10.209 1.00 55.75 208 SER A O 1
ATOM 1675 N N . VAL A 1 209 ? 15.981 15.887 9.806 1.00 51.09 209 VAL A N 1
ATOM 1676 C CA . VAL A 1 209 ? 16.701 16.401 8.609 1.00 51.09 209 VAL A CA 1
ATOM 1677 C C . VAL A 1 209 ? 18.013 17.115 8.991 1.00 51.09 209 VAL A C 1
ATOM 1679 O O . VAL A 1 209 ? 19.037 16.952 8.327 1.00 51.09 209 VAL A O 1
ATOM 1682 N N . ARG A 1 210 ? 18.015 17.860 10.104 1.00 42.00 210 ARG A N 1
ATOM 1683 C CA . ARG A 1 210 ? 19.203 18.534 10.666 1.00 42.00 210 ARG A CA 1
ATOM 1684 C C . ARG A 1 210 ? 20.101 17.568 11.450 1.00 42.00 210 ARG A C 1
ATOM 1686 O O . ARG A 1 210 ? 21.323 17.664 11.383 1.00 42.00 210 ARG A O 1
ATOM 1693 N N . ASP A 1 211 ? 19.497 16.624 12.153 1.00 44.25 211 ASP A N 1
ATOM 1694 C CA . ASP A 1 211 ? 20.144 15.633 12.999 1.00 44.25 211 ASP A CA 1
ATOM 1695 C C . ASP A 1 211 ? 20.576 14.397 12.212 1.00 44.25 211 ASP A C 1
ATOM 1697 O O . ASP A 1 211 ? 21.438 13.699 12.697 1.00 44.25 211 ASP A O 1
ATOM 1701 N N . THR A 1 212 ? 20.113 14.141 10.985 1.00 45.00 212 THR A N 1
ATOM 1702 C CA . THR A 1 212 ? 20.637 13.084 10.089 1.00 45.00 212 THR A CA 1
ATOM 1703 C C . THR A 1 212 ? 22.083 13.400 9.703 1.00 45.00 212 THR A C 1
ATOM 1705 O O . THR A 1 212 ? 22.915 12.498 9.626 1.00 45.00 212 THR A O 1
ATOM 1708 N N . TRP A 1 213 ? 22.428 14.687 9.574 1.00 42.50 213 TRP A N 1
ATOM 1709 C CA . TRP A 1 213 ? 23.819 15.140 9.467 1.00 42.50 213 TRP A CA 1
ATOM 1710 C C . TRP A 1 213 ? 24.619 14.862 10.755 1.00 42.50 213 TRP A C 1
ATOM 1712 O O . TRP A 1 213 ? 25.761 14.412 10.691 1.00 42.50 213 TRP A O 1
ATOM 1722 N N . SER A 1 214 ? 24.011 15.059 11.929 1.00 35.53 214 SER A N 1
ATOM 1723 C CA . SER A 1 214 ? 24.629 14.802 13.244 1.00 35.53 214 SER A CA 1
ATOM 1724 C C . SER A 1 214 ? 24.600 13.321 13.676 1.00 35.53 214 SER A C 1
ATOM 1726 O O . SER A 1 214 ? 25.410 12.897 14.490 1.00 35.53 214 SER A O 1
ATOM 1728 N N . SER A 1 215 ? 23.701 12.509 13.125 1.00 36.34 215 SER A N 1
ATOM 1729 C CA . SER A 1 215 ? 23.446 11.095 13.433 1.00 36.34 215 SER A CA 1
ATOM 1730 C C . SER A 1 215 ? 24.244 10.176 12.509 1.00 36.34 215 SER A C 1
ATOM 1732 O O . SER A 1 215 ? 24.615 9.076 12.913 1.00 36.34 215 SER A O 1
ATOM 1734 N N . ALA A 1 216 ? 24.705 10.681 11.356 1.00 36.72 216 ALA A N 1
ATOM 1735 C CA . ALA A 1 216 ? 25.910 10.157 10.710 1.00 36.72 216 ALA A CA 1
ATOM 1736 C C . ALA A 1 216 ? 27.134 10.157 11.664 1.00 36.72 216 ALA A C 1
ATOM 1738 O O . ALA A 1 216 ? 28.061 9.375 11.461 1.00 36.72 216 ALA A O 1
ATOM 1739 N N . ALA A 1 217 ? 27.112 10.967 12.738 1.00 35.56 217 ALA A N 1
ATOM 1740 C CA . ALA A 1 217 ? 28.065 10.931 13.856 1.00 35.56 217 ALA A CA 1
ATOM 1741 C C . ALA A 1 217 ? 27.561 10.159 15.106 1.00 35.56 217 ALA A C 1
ATOM 1743 O O . ALA A 1 217 ? 28.201 10.199 16.155 1.00 35.56 217 ALA A O 1
ATOM 1744 N N . GLY A 1 218 ? 26.462 9.404 14.978 1.00 33.41 218 GLY A N 1
ATOM 1745 C CA . GLY A 1 218 ? 25.986 8.381 15.911 1.00 33.41 218 GLY A CA 1
ATOM 1746 C C . GLY A 1 218 ? 25.122 8.885 17.070 1.00 33.41 218 GLY A C 1
ATOM 1747 O O . GLY A 1 218 ? 25.669 9.233 18.113 1.00 33.41 218 GLY A O 1
ATOM 1748 N N . LYS A 1 219 ? 23.781 8.840 16.927 1.00 32.72 219 LYS A N 1
ATOM 1749 C CA . LYS A 1 219 ? 22.787 8.646 18.018 1.00 32.72 219 LYS A CA 1
ATOM 1750 C C . LYS A 1 219 ? 21.332 8.653 17.499 1.00 32.72 219 LYS A C 1
ATOM 1752 O O . LYS A 1 219 ? 20.951 9.566 16.779 1.00 32.72 219 LYS A O 1
ATOM 1757 N N . GLY A 1 220 ? 20.516 7.704 17.980 1.00 41.69 220 GLY A N 1
ATOM 1758 C CA . GLY A 1 220 ? 19.039 7.767 17.985 1.00 41.69 220 GLY A CA 1
ATOM 1759 C C . GLY A 1 220 ? 18.342 6.962 16.882 1.00 41.69 220 GLY A C 1
ATOM 1760 O O . GLY A 1 220 ? 18.511 7.253 15.705 1.00 41.69 220 GLY A O 1
ATOM 1761 N N . ASN A 1 221 ? 17.565 5.941 17.262 1.00 47.06 221 ASN A N 1
ATOM 1762 C CA . ASN A 1 221 ? 16.805 5.097 16.337 1.00 47.06 221 ASN A CA 1
ATOM 1763 C C . ASN A 1 221 ? 15.364 5.618 16.195 1.00 47.06 221 ASN A C 1
ATOM 1765 O O . ASN A 1 221 ? 14.515 5.289 17.017 1.00 47.06 221 ASN A O 1
ATOM 1769 N N . THR A 1 222 ? 15.112 6.408 15.151 1.00 49.34 222 THR A N 1
ATOM 1770 C CA . THR A 1 222 ? 13.814 7.028 14.804 1.00 49.34 222 THR A CA 1
ATOM 1771 C C . THR A 1 222 ? 13.200 6.409 13.534 1.00 49.34 222 THR A C 1
ATOM 1773 O O . THR A 1 222 ? 12.496 7.062 12.770 1.00 49.34 222 THR A O 1
ATOM 1776 N N . SER A 1 223 ? 13.538 5.147 13.240 1.00 52.03 223 SER A N 1
ATOM 1777 C CA . SER A 1 223 ? 13.568 4.627 11.863 1.00 52.03 223 SER A CA 1
ATOM 1778 C C . SER A 1 223 ? 12.336 3.851 11.374 1.00 52.03 223 SER A C 1
ATOM 1780 O O . SER A 1 223 ? 12.333 3.432 10.213 1.00 52.03 223 SER A O 1
ATOM 1782 N N . ASP A 1 224 ? 11.293 3.649 12.191 1.00 56.31 224 ASP A N 1
ATOM 1783 C CA . ASP A 1 224 ? 10.132 2.848 11.773 1.00 56.31 224 ASP A CA 1
ATOM 1784 C C . ASP A 1 224 ? 8.953 3.699 11.282 1.00 56.31 224 ASP A C 1
ATOM 1786 O O . ASP A 1 224 ? 8.032 4.035 12.019 1.00 56.31 224 ASP A O 1
ATOM 1790 N N . VAL A 1 225 ? 9.004 4.056 9.999 1.00 65.31 225 VAL A N 1
ATOM 1791 C CA . VAL A 1 225 ? 7.975 4.840 9.294 1.00 65.31 225 VAL A CA 1
ATOM 1792 C C . VAL A 1 225 ? 7.198 3.992 8.277 1.00 65.31 225 VAL A C 1
ATOM 1794 O O . VAL A 1 225 ? 6.736 4.512 7.261 1.00 65.31 225 VAL A O 1
ATOM 1797 N N . LYS A 1 226 ? 7.100 2.673 8.501 1.00 75.44 226 LYS A N 1
ATOM 1798 C CA . LYS A 1 226 ? 6.511 1.730 7.537 1.00 75.44 226 LYS A CA 1
ATOM 1799 C C . LYS A 1 226 ? 5.000 1.914 7.379 1.00 75.44 226 LYS A C 1
ATOM 1801 O O . LYS A 1 226 ? 4.260 2.060 8.350 1.00 75.44 226 LYS A O 1
ATOM 1806 N N . GLU A 1 227 ? 4.558 1.825 6.133 1.00 87.25 227 GLU A N 1
ATOM 1807 C CA . GLU A 1 227 ? 3.151 1.715 5.746 1.00 87.25 227 GLU A CA 1
ATOM 1808 C C . GLU A 1 227 ? 2.700 0.243 5.716 1.00 87.25 227 GLU A C 1
ATOM 1810 O O . GLU A 1 227 ? 3.513 -0.672 5.876 1.00 87.25 227 GLU A O 1
ATOM 1815 N N . LEU A 1 228 ? 1.401 0.011 5.529 1.00 90.19 228 LEU A N 1
ATOM 1816 C CA . LEU A 1 228 ? 0.812 -1.327 5.476 1.00 90.19 228 LEU A CA 1
ATOM 1817 C C . LEU A 1 228 ? 0.998 -2.015 4.118 1.00 90.19 228 LEU A C 1
ATOM 1819 O O . LEU A 1 228 ? 1.394 -1.419 3.115 1.00 90.19 228 LEU A O 1
ATOM 1823 N N . ILE A 1 229 ? 0.648 -3.299 4.103 1.00 92.06 229 ILE A N 1
ATOM 1824 C CA . ILE A 1 229 ? 0.533 -4.144 2.913 1.00 92.06 229 ILE A CA 1
ATOM 1825 C C . ILE A 1 229 ? -0.947 -4.480 2.640 1.00 92.06 229 ILE A C 1
ATOM 1827 O O . ILE A 1 229 ? -1.767 -4.401 3.563 1.00 92.06 229 ILE A O 1
ATOM 1831 N N . PRO A 1 230 ? -1.318 -4.861 1.401 1.00 96.12 230 PRO A N 1
ATOM 1832 C CA . PRO A 1 230 ? -2.699 -5.182 1.032 1.00 96.12 230 PRO A CA 1
ATOM 1833 C C . PRO A 1 230 ? -3.381 -6.222 1.935 1.00 96.12 230 PRO A C 1
ATOM 1835 O O . PRO A 1 230 ? -4.591 -6.163 2.146 1.00 96.12 230 PRO A O 1
ATOM 1838 N N . GLU A 1 231 ? -2.617 -7.172 2.472 1.00 95.88 231 GLU A N 1
ATOM 1839 C CA . GLU A 1 231 ? -3.086 -8.338 3.228 1.00 95.88 231 GLU A CA 1
ATOM 1840 C C . GLU A 1 231 ? -3.881 -7.939 4.476 1.00 95.88 231 GLU A C 1
ATOM 1842 O O . GLU A 1 231 ? -4.856 -8.610 4.812 1.00 95.88 231 GLU A O 1
ATOM 1847 N N . PHE A 1 232 ? -3.573 -6.786 5.082 1.00 95.75 232 PHE A N 1
ATOM 1848 C CA . PHE A 1 232 ? -4.333 -6.209 6.201 1.00 95.75 232 PHE A CA 1
ATOM 1849 C C . PHE A 1 232 ? -5.803 -5.899 5.863 1.00 95.75 232 PHE A C 1
ATOM 1851 O O . PHE A 1 232 ? -6.596 -5.630 6.761 1.00 95.75 232 PHE A O 1
ATOM 1858 N N . PHE A 1 233 ? -6.190 -5.950 4.586 1.00 97.56 233 PHE A N 1
ATOM 1859 C CA . PHE A 1 233 ? -7.530 -5.606 4.112 1.00 97.56 233 PHE A CA 1
ATOM 1860 C C . PHE A 1 233 ? -8.278 -6.776 3.464 1.00 97.56 233 PHE A C 1
ATOM 1862 O O . PHE A 1 233 ? -9.405 -6.579 2.999 1.00 97.56 233 PHE A O 1
ATOM 1869 N N . TYR A 1 234 ? -7.683 -7.974 3.400 1.00 96.19 234 TYR A N 1
ATOM 1870 C CA . TYR A 1 234 ? -8.374 -9.149 2.851 1.00 96.19 234 TYR A CA 1
ATOM 1871 C C . TYR A 1 234 ? -7.918 -10.522 3.376 1.00 96.19 234 TYR A C 1
ATOM 1873 O O . TYR A 1 234 ? -8.651 -11.485 3.159 1.00 96.19 234 TYR A O 1
ATOM 1881 N N . MET A 1 235 ? -6.772 -10.643 4.059 1.00 96.06 235 MET A N 1
ATOM 1882 C CA . MET A 1 235 ? -6.175 -11.937 4.421 1.00 96.06 235 MET A CA 1
ATOM 1883 C C . MET A 1 235 ? -5.985 -12.067 5.942 1.00 96.06 235 MET A C 1
ATOM 1885 O O . MET A 1 235 ? -5.031 -11.515 6.477 1.00 96.06 235 MET A O 1
ATOM 1889 N N . PRO A 1 236 ? -6.865 -12.764 6.681 1.00 95.94 236 PRO A N 1
ATOM 1890 C CA . PRO A 1 236 ? -6.701 -12.948 8.129 1.00 95.94 236 PRO A CA 1
ATOM 1891 C C . PRO A 1 236 ? -5.593 -13.931 8.519 1.00 95.94 236 PRO A C 1
ATOM 1893 O O . PRO A 1 236 ? -5.081 -13.861 9.630 1.00 95.94 236 PRO A O 1
ATOM 1896 N N . GLU A 1 237 ? -5.201 -14.836 7.626 1.00 94.62 237 GLU A N 1
ATOM 1897 C CA . GLU A 1 237 ? -4.353 -15.986 7.945 1.00 94.62 237 GLU A CA 1
ATOM 1898 C C . GLU A 1 237 ? -2.946 -15.606 8.415 1.00 94.62 237 GLU A C 1
ATOM 1900 O O . GLU A 1 237 ? -2.345 -16.370 9.162 1.00 94.62 237 GLU A O 1
ATOM 1905 N N . PHE A 1 238 ? -2.411 -14.445 8.017 1.00 91.69 238 PHE A N 1
ATOM 1906 C CA . PHE A 1 238 ? -1.073 -14.025 8.462 1.00 91.69 238 PHE A CA 1
ATOM 1907 C C . PHE A 1 238 ? -1.028 -13.622 9.946 1.00 91.69 238 PHE A C 1
ATOM 1909 O O . PHE A 1 238 ? 0.059 -13.454 10.494 1.00 91.69 238 PHE A O 1
ATOM 1916 N N . LEU A 1 239 ? -2.189 -13.458 10.588 1.00 90.00 239 LEU A N 1
ATOM 1917 C CA . LEU A 1 239 ? -2.316 -13.118 12.008 1.00 90.00 239 LEU A CA 1
ATOM 1918 C C . LEU A 1 239 ? -2.368 -14.362 12.909 1.00 90.00 239 LEU A C 1
ATOM 1920 O O . LEU A 1 239 ? -2.316 -14.234 14.130 1.00 90.00 239 LEU A O 1
ATOM 1924 N N . GLU A 1 240 ? -2.476 -15.552 12.318 1.00 92.50 240 GLU A N 1
ATOM 1925 C CA . GLU A 1 240 ? -2.696 -16.815 13.020 1.00 92.50 240 GLU A CA 1
ATOM 1926 C C . GLU A 1 240 ? -1.510 -17.765 12.797 1.00 92.50 240 GLU A C 1
ATOM 1928 O O . GLU A 1 240 ? -1.126 -18.068 11.664 1.00 92.50 240 GLU A O 1
ATOM 1933 N N . ASN A 1 241 ? -0.960 -18.322 13.873 1.00 91.69 241 ASN A N 1
ATOM 1934 C CA . ASN A 1 241 ? 0.054 -19.370 13.826 1.00 91.69 241 ASN A CA 1
ATOM 1935 C C . ASN A 1 241 ? -0.598 -20.744 13.584 1.00 91.69 241 ASN A C 1
ATOM 1937 O O . ASN A 1 241 ? -0.516 -21.668 14.393 1.00 91.69 241 ASN A O 1
ATOM 1941 N N . ARG A 1 242 ? -1.260 -20.898 12.432 1.00 92.25 242 ARG A N 1
ATOM 1942 C CA . ARG A 1 242 ? -2.069 -22.088 12.095 1.00 92.25 242 ARG A CA 1
ATOM 1943 C C . ARG A 1 242 ? -1.285 -23.399 12.029 1.00 92.25 242 ARG A C 1
ATOM 1945 O O . ARG A 1 242 ? -1.891 -24.468 12.046 1.00 92.25 242 ARG A O 1
ATOM 1952 N N . PHE A 1 243 ? 0.036 -23.318 11.897 1.00 93.44 243 PHE A N 1
ATOM 1953 C CA . PHE A 1 243 ? 0.924 -24.475 11.810 1.00 93.44 243 PHE A CA 1
ATOM 1954 C C . PHE A 1 243 ? 1.615 -24.806 13.137 1.00 93.44 243 PHE A C 1
ATOM 1956 O O . PHE A 1 243 ? 2.480 -25.677 13.136 1.00 93.44 243 PHE A O 1
ATOM 1963 N N . ASP A 1 244 ? 1.242 -24.131 14.234 1.00 92.19 244 ASP A N 1
ATOM 1964 C CA . ASP A 1 244 ? 1.830 -24.315 15.569 1.00 92.19 244 ASP A CA 1
ATOM 1965 C C . ASP A 1 244 ? 3.366 -24.255 15.530 1.00 92.19 244 ASP A C 1
ATOM 1967 O O . ASP A 1 244 ? 4.085 -25.094 16.074 1.00 92.19 244 ASP A O 1
ATOM 1971 N N . LEU A 1 245 ? 3.883 -23.277 14.778 1.00 92.38 245 LEU A N 1
ATOM 1972 C CA . LEU A 1 245 ? 5.316 -23.066 14.648 1.00 92.38 245 LEU A CA 1
ATOM 1973 C C . LEU A 1 245 ? 5.882 -22.622 15.998 1.00 92.38 245 LEU A C 1
ATOM 1975 O O . LEU A 1 245 ? 5.283 -21.788 16.677 1.00 92.38 245 LEU A O 1
ATOM 1979 N N . ASP A 1 246 ? 7.067 -23.118 16.353 1.00 94.44 246 ASP A N 1
ATOM 1980 C CA . ASP A 1 246 ? 7.816 -22.594 17.494 1.00 94.44 246 ASP A CA 1
ATOM 1981 C C . ASP A 1 246 ? 8.423 -21.232 17.126 1.00 94.44 246 ASP A C 1
ATOM 1983 O O . ASP A 1 246 ? 9.457 -21.148 16.458 1.00 94.44 246 ASP A O 1
ATOM 1987 N N . LEU A 1 247 ? 7.734 -20.159 17.523 1.00 91.38 247 LEU A N 1
ATOM 1988 C CA . LEU A 1 247 ? 8.145 -18.770 17.293 1.00 91.38 247 LEU A CA 1
ATOM 1989 C C . LEU A 1 247 ? 9.043 -18.223 18.421 1.00 91.38 247 LEU A C 1
ATOM 1991 O O . LEU A 1 247 ? 9.442 -17.058 18.380 1.00 91.38 247 LEU A O 1
ATOM 1995 N N . GLY A 1 248 ? 9.376 -19.051 19.417 1.00 92.69 248 GLY A N 1
ATOM 1996 C CA . GLY A 1 248 ? 10.168 -18.668 20.580 1.00 92.69 248 GLY A CA 1
ATOM 1997 C C . GLY A 1 248 ? 9.379 -17.928 21.666 1.00 92.69 248 GLY A C 1
ATOM 1998 O O . GLY A 1 248 ? 8.151 -17.984 21.747 1.00 92.69 248 GLY A O 1
ATOM 1999 N N . GLU A 1 249 ? 10.109 -17.239 22.543 1.00 92.88 249 GLU A N 1
ATOM 2000 C CA . GLU A 1 249 ? 9.574 -16.560 23.727 1.00 92.88 249 GLU A CA 1
ATOM 2001 C C . GLU A 1 249 ? 9.988 -15.085 23.749 1.00 92.88 249 GLU A C 1
ATOM 2003 O O . GLU A 1 249 ? 11.103 -14.714 23.368 1.00 92.88 249 GLU A O 1
ATOM 2008 N N . LYS A 1 250 ? 9.081 -14.225 24.219 1.00 83.38 250 LYS A N 1
ATOM 2009 C CA . LYS A 1 250 ? 9.369 -12.816 24.500 1.00 83.38 250 LYS A CA 1
ATOM 2010 C C . LYS A 1 250 ? 10.356 -12.717 25.667 1.00 83.38 250 LYS A C 1
ATOM 2012 O O . LYS A 1 250 ? 10.454 -13.617 26.496 1.00 83.38 250 LYS A O 1
ATOM 2017 N N . GLN A 1 251 ? 11.012 -11.564 25.823 1.00 85.94 251 GLN A N 1
ATOM 2018 C CA . GLN A 1 251 ? 11.865 -11.291 26.995 1.00 85.94 251 GLN A CA 1
ATOM 2019 C C . GLN A 1 251 ? 11.111 -11.395 28.334 1.00 85.94 251 GLN A C 1
ATOM 2021 O O . GLN A 1 251 ? 11.727 -11.628 29.369 1.00 85.94 251 GLN A O 1
ATOM 2026 N N . SER A 1 252 ? 9.784 -11.244 28.313 1.00 86.75 252 SER A N 1
ATOM 2027 C CA . SER A 1 252 ? 8.903 -11.462 29.463 1.00 86.75 252 SER A CA 1
ATOM 2028 C C . SER A 1 252 ? 8.711 -12.940 29.840 1.00 86.75 252 SER A C 1
ATOM 2030 O O . SER A 1 252 ? 8.099 -13.212 30.868 1.00 86.75 252 SER A O 1
ATOM 2032 N N . GLY A 1 253 ? 9.197 -13.888 29.029 1.00 87.69 253 GLY A N 1
ATOM 2033 C CA . GLY A 1 253 ? 8.976 -15.331 29.184 1.00 87.69 253 GLY A CA 1
ATOM 2034 C C . GLY A 1 253 ? 7.655 -15.837 28.593 1.00 87.69 253 GLY A C 1
ATOM 2035 O O . GLY A 1 253 ? 7.319 -17.008 28.736 1.00 87.69 253 GLY A O 1
ATOM 2036 N N . GLU A 1 254 ? 6.876 -14.971 27.942 1.00 86.50 254 GLU A N 1
ATOM 2037 C CA . GLU A 1 254 ? 5.638 -15.363 27.266 1.00 86.50 254 GLU A CA 1
ATOM 2038 C C . GLU A 1 254 ? 5.952 -15.993 25.902 1.00 86.50 254 GLU A C 1
ATOM 2040 O O . GLU A 1 254 ? 6.682 -15.403 25.100 1.00 86.50 254 GLU A O 1
ATOM 2045 N N . LYS A 1 255 ? 5.375 -17.163 25.612 1.00 90.06 255 LYS A N 1
ATOM 2046 C CA . LYS A 1 255 ? 5.491 -17.791 24.291 1.00 90.06 255 LYS A CA 1
ATOM 2047 C C . LYS A 1 255 ? 4.842 -16.937 23.210 1.00 90.06 255 LYS A C 1
ATOM 2049 O O . LYS A 1 255 ? 3.762 -16.384 23.401 1.00 90.06 255 LYS A O 1
ATOM 2054 N N . VAL A 1 256 ? 5.505 -16.855 22.064 1.00 88.88 256 VAL A N 1
ATOM 2055 C CA . VAL A 1 256 ? 4.981 -16.173 20.884 1.00 88.88 256 VAL A CA 1
ATOM 2056 C C . VAL A 1 256 ? 4.093 -17.150 20.112 1.00 88.88 256 VAL A C 1
ATOM 2058 O O . VAL A 1 256 ? 4.507 -18.266 19.810 1.00 88.88 256 VAL A O 1
ATOM 2061 N N . GLY A 1 257 ? 2.865 -16.730 19.815 1.00 90.19 257 GLY A N 1
ATOM 2062 C CA . GLY A 1 257 ? 1.876 -17.509 19.072 1.00 90.19 257 GLY A CA 1
ATOM 2063 C C . GLY A 1 257 ? 1.132 -16.621 18.082 1.00 90.19 257 GLY A C 1
ATOM 2064 O O . GLY A 1 257 ? 1.765 -15.886 17.325 1.00 90.19 257 GLY A O 1
ATOM 2065 N N . ASP A 1 258 ? -0.198 -16.674 18.107 1.00 88.62 258 ASP A N 1
ATOM 2066 C CA . ASP A 1 258 ? -1.051 -15.784 17.314 1.00 88.62 258 ASP A CA 1
ATOM 2067 C C . ASP A 1 258 ? -0.773 -14.303 17.614 1.00 88.62 258 ASP A C 1
ATOM 2069 O O . ASP A 1 258 ? -0.344 -13.924 18.712 1.00 88.62 258 ASP A O 1
ATOM 2073 N N . VAL A 1 259 ? -1.045 -13.445 16.629 1.00 87.00 259 VAL A N 1
ATOM 2074 C CA . VAL A 1 259 ? -0.931 -11.996 16.797 1.00 87.00 259 VAL A CA 1
ATOM 2075 C C . VAL A 1 259 ? -1.973 -11.524 17.809 1.00 87.00 259 VAL A C 1
ATOM 2077 O O . VAL A 1 259 ? -3.158 -11.832 17.701 1.00 87.00 259 VAL A O 1
ATOM 2080 N N . VAL A 1 260 ? -1.536 -10.732 18.790 1.00 86.19 260 VAL A N 1
ATOM 2081 C CA . VAL A 1 260 ? -2.442 -10.106 19.759 1.00 86.19 260 VAL A CA 1
ATOM 2082 C C . VAL A 1 260 ? -3.268 -9.040 19.044 1.00 86.19 260 VAL A C 1
ATOM 2084 O O . VAL A 1 260 ? -2.722 -8.084 18.495 1.00 86.19 260 VAL A O 1
ATOM 2087 N N . LEU A 1 261 ? -4.587 -9.221 19.049 1.00 90.06 261 LEU A N 1
ATOM 2088 C CA . LEU A 1 261 ? -5.535 -8.350 18.359 1.00 90.06 261 LEU A CA 1
ATOM 2089 C C . LEU A 1 261 ? -6.143 -7.308 19.309 1.00 90.06 261 LEU A C 1
ATOM 2091 O O . LEU A 1 261 ? -6.284 -7.577 20.505 1.00 90.06 261 LEU A O 1
ATOM 2095 N N . PRO A 1 262 ? -6.557 -6.143 18.786 1.00 89.81 262 PRO A N 1
ATOM 2096 C CA . PRO A 1 262 ? -7.223 -5.112 19.574 1.00 89.81 262 PRO A CA 1
ATOM 2097 C C . PRO A 1 262 ? -8.583 -5.587 20.122 1.00 89.81 262 PRO A C 1
ATOM 2099 O O . PRO A 1 262 ? -9.231 -6.440 19.498 1.00 89.81 262 PRO A O 1
ATOM 2102 N N . PRO A 1 263 ? -9.074 -5.021 21.245 1.00 93.06 263 PRO A N 1
ATOM 2103 C CA . PRO A 1 263 ? -10.299 -5.489 21.902 1.00 93.06 263 PRO A CA 1
ATOM 2104 C C . PRO A 1 263 ? -11.530 -5.489 20.987 1.00 93.06 263 PRO A C 1
ATOM 2106 O O . PRO A 1 263 ? -12.296 -6.456 20.961 1.00 93.06 263 PRO A O 1
ATOM 2109 N N . TRP A 1 264 ? -11.667 -4.471 20.132 1.00 94.38 264 TRP A N 1
ATOM 2110 C CA . TRP A 1 264 ? -12.755 -4.376 19.156 1.00 94.38 264 TRP A CA 1
ATOM 2111 C C . TRP A 1 264 ? -12.801 -5.526 18.135 1.00 94.38 264 TRP A C 1
ATOM 2113 O O . TRP A 1 264 ? -13.867 -5.787 17.568 1.00 94.38 264 TRP A O 1
ATOM 2123 N N . ALA A 1 265 ? -11.696 -6.250 17.919 1.00 92.12 265 ALA A N 1
ATOM 2124 C CA . ALA A 1 265 ? -11.648 -7.434 17.057 1.00 92.12 265 ALA A CA 1
ATOM 2125 C C . ALA A 1 265 ? -12.125 -8.712 17.769 1.00 92.12 265 ALA A C 1
ATOM 2127 O O . ALA A 1 265 ? -12.333 -9.737 17.119 1.00 92.12 265 ALA A O 1
ATOM 2128 N N . LYS A 1 266 ? -12.317 -8.670 19.097 1.00 94.88 266 LYS A N 1
ATOM 2129 C CA . LYS A 1 266 ? -12.862 -9.766 19.922 1.00 94.88 266 LYS A CA 1
ATOM 2130 C C . LYS A 1 266 ? -12.128 -11.097 19.728 1.00 94.88 266 LYS A C 1
ATOM 2132 O O . LYS A 1 266 ? -12.752 -12.156 19.681 1.00 94.88 266 LYS A O 1
ATOM 2137 N N . GLY A 1 267 ? -10.808 -11.029 19.558 1.00 91.00 267 GLY A N 1
ATOM 2138 C CA . GLY A 1 267 ? -9.961 -12.198 19.313 1.00 91.00 267 GLY A CA 1
ATOM 2139 C C . GLY A 1 267 ? -10.161 -12.867 17.947 1.00 91.00 267 GLY A C 1
ATOM 2140 O O . GLY A 1 267 ? -9.721 -13.994 17.766 1.00 91.00 267 GLY A O 1
ATOM 2141 N N . SER A 1 268 ? -10.824 -12.218 16.982 1.00 96.88 268 SER A N 1
ATOM 2142 C CA . SER A 1 268 ? -11.027 -12.763 15.637 1.00 96.88 268 SER A CA 1
ATOM 2143 C C . SER A 1 268 ? -10.184 -12.024 14.600 1.00 96.88 268 SER A C 1
ATOM 2145 O O . SER A 1 268 ? -10.464 -10.869 14.274 1.00 96.88 268 SER A O 1
ATOM 2147 N N . ALA A 1 269 ? -9.212 -12.720 13.999 1.00 95.31 269 ALA A N 1
ATOM 2148 C CA . ALA A 1 269 ? -8.417 -12.192 12.886 1.00 95.31 269 ALA A CA 1
ATOM 2149 C C . ALA A 1 269 ? -9.306 -11.786 11.700 1.00 95.31 269 ALA A C 1
ATOM 2151 O O . ALA A 1 269 ? -9.097 -10.759 11.058 1.00 95.31 269 ALA A O 1
ATOM 2152 N N . ARG A 1 270 ? -10.379 -12.544 11.446 1.00 97.69 270 ARG A N 1
ATOM 2153 C CA . ARG A 1 270 ? -11.352 -12.204 10.403 1.00 97.69 270 ARG A CA 1
ATOM 2154 C C . ARG A 1 270 ? -12.090 -10.899 10.694 1.00 97.69 270 ARG A C 1
ATOM 2156 O O . ARG A 1 270 ? -12.298 -10.118 9.771 1.00 97.69 270 ARG A O 1
ATOM 2163 N N . GLU A 1 271 ? -12.485 -10.658 11.944 1.00 97.69 271 GLU A N 1
ATOM 2164 C CA . GLU A 1 271 ? -13.116 -9.390 12.332 1.00 97.69 271 GLU A CA 1
ATOM 2165 C C . GLU A 1 271 ? -12.121 -8.229 12.249 1.00 97.69 271 GLU A C 1
ATOM 2167 O O . GLU A 1 271 ? -12.487 -7.160 11.763 1.00 97.69 271 GLU A O 1
ATOM 2172 N N . PHE A 1 272 ? -10.859 -8.462 12.625 1.00 96.56 272 PHE A N 1
ATOM 2173 C CA . PHE A 1 272 ? -9.770 -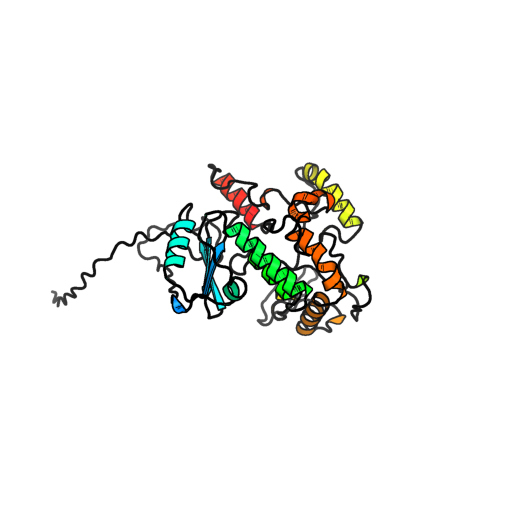7.501 12.455 1.00 96.56 272 PHE A CA 1
ATOM 2174 C C . PHE A 1 272 ? -9.648 -7.027 11.001 1.00 96.56 272 PHE A C 1
ATOM 2176 O O . PHE A 1 272 ? -9.799 -5.838 10.714 1.00 96.56 272 PHE A O 1
ATOM 2183 N N . ILE A 1 273 ? -9.489 -7.966 10.064 1.00 97.81 273 ILE A N 1
ATOM 2184 C CA . ILE A 1 273 ? -9.395 -7.663 8.630 1.00 97.81 273 ILE A CA 1
ATOM 2185 C C . ILE A 1 273 ? -10.679 -7.021 8.102 1.00 97.81 273 ILE A C 1
ATOM 2187 O O . ILE A 1 273 ? -10.629 -6.061 7.331 1.00 97.81 273 ILE A O 1
ATOM 2191 N N . ARG A 1 274 ? -11.848 -7.512 8.533 1.00 98.31 274 ARG A N 1
ATOM 2192 C CA . ARG A 1 274 ? -13.139 -6.951 8.123 1.00 98.31 274 ARG A CA 1
ATOM 2193 C C . ARG A 1 274 ? -13.254 -5.481 8.526 1.00 98.31 274 ARG A C 1
ATOM 2195 O O . ARG A 1 274 ? -13.705 -4.684 7.711 1.00 98.31 274 ARG A O 1
ATOM 2202 N N . LYS A 1 275 ? -12.834 -5.118 9.742 1.00 97.69 275 LYS A N 1
ATOM 2203 C CA . LYS A 1 275 ? -12.833 -3.733 10.233 1.00 97.69 275 LYS A CA 1
ATOM 2204 C C . LYS A 1 275 ? -11.804 -2.854 9.538 1.00 97.69 275 LYS A C 1
ATOM 2206 O O . LYS A 1 275 ? -12.144 -1.725 9.200 1.00 97.69 275 LYS A O 1
ATOM 2211 N N . HIS A 1 276 ? -10.612 -3.367 9.243 1.00 97.56 276 HIS A N 1
ATOM 2212 C CA . HIS A 1 276 ? -9.649 -2.654 8.400 1.00 97.56 276 HIS A CA 1
ATOM 2213 C C . HIS A 1 276 ? -10.224 -2.356 7.012 1.00 97.56 276 HIS A C 1
ATOM 2215 O O . HIS A 1 276 ? -10.112 -1.229 6.526 1.00 97.56 276 HIS A O 1
ATOM 2221 N N . ARG A 1 277 ? -10.884 -3.337 6.382 1.00 98.31 277 ARG A N 1
ATOM 2222 C CA . ARG A 1 277 ? -11.518 -3.133 5.076 1.00 98.31 277 ARG A CA 1
ATOM 2223 C C . ARG A 1 277 ? -12.701 -2.170 5.143 1.00 98.31 277 ARG A C 1
ATOM 2225 O O . ARG A 1 277 ? -12.820 -1.316 4.276 1.00 98.31 277 ARG A O 1
ATOM 2232 N N . GLU A 1 278 ? -13.543 -2.289 6.165 1.00 98.38 278 GLU A N 1
ATOM 2233 C CA . GLU A 1 278 ? -14.674 -1.384 6.408 1.00 98.38 278 GLU A CA 1
ATOM 2234 C C . GLU A 1 278 ? -14.191 0.063 6.601 1.00 98.38 278 GLU A C 1
ATOM 2236 O O . GLU A 1 278 ? -14.744 0.974 5.999 1.00 98.38 278 GLU A O 1
ATOM 2241 N N . ALA A 1 279 ? -13.114 0.268 7.365 1.00 98.06 279 ALA A N 1
ATOM 2242 C CA . ALA A 1 279 ? -12.518 1.584 7.565 1.00 98.06 279 ALA A CA 1
ATOM 2243 C C . ALA A 1 279 ? -11.927 2.153 6.267 1.00 98.06 279 ALA A C 1
ATOM 2245 O O . ALA A 1 279 ? -12.177 3.312 5.944 1.00 98.06 279 ALA A O 1
ATOM 2246 N N . LEU A 1 280 ? -11.182 1.344 5.500 1.00 98.50 280 LEU A N 1
ATOM 2247 C CA . LEU A 1 280 ? -10.596 1.762 4.220 1.00 98.50 280 LEU A CA 1
ATOM 2248 C C . LEU A 1 280 ? -11.658 2.213 3.213 1.00 98.50 280 LEU A C 1
ATOM 2250 O O . LEU A 1 280 ? -11.408 3.129 2.442 1.00 98.50 280 LEU A O 1
ATOM 2254 N N . GLU A 1 281 ? -12.822 1.569 3.200 1.00 98.44 281 GLU A N 1
ATOM 2255 C CA . GLU A 1 281 ? -13.922 1.876 2.277 1.00 98.44 281 GLU A CA 1
ATOM 2256 C C . GLU A 1 281 ? -14.939 2.872 2.872 1.00 98.44 281 GLU A C 1
ATOM 2258 O O . GLU A 1 281 ? -16.012 3.059 2.307 1.00 98.44 281 GLU A O 1
ATOM 2263 N N . SER A 1 282 ? -14.631 3.500 4.013 1.00 97.88 282 SER A N 1
ATOM 2264 C CA . SER A 1 282 ? -15.505 4.502 4.637 1.00 97.88 282 SER A CA 1
ATOM 2265 C C . SER A 1 282 ? -15.546 5.817 3.850 1.00 97.88 282 SER A C 1
ATOM 2267 O O . SER A 1 282 ? -14.606 6.155 3.122 1.00 97.88 282 SER A O 1
ATOM 2269 N N . ASP A 1 283 ? -16.612 6.599 4.046 1.00 96.75 283 ASP A N 1
ATOM 2270 C CA . ASP A 1 283 ? -16.754 7.933 3.447 1.00 96.75 283 ASP A CA 1
ATOM 2271 C C . ASP A 1 283 ? -15.603 8.856 3.871 1.00 96.75 283 ASP A C 1
ATOM 2273 O O . ASP A 1 283 ? -14.982 9.494 3.024 1.00 96.75 283 ASP A O 1
ATOM 2277 N N . TYR A 1 284 ? -15.233 8.828 5.160 1.00 97.19 284 TYR A N 1
ATOM 2278 C CA . TYR A 1 284 ? -14.103 9.600 5.684 1.00 97.19 284 TYR A CA 1
ATOM 2279 C C . TYR A 1 284 ? -12.816 9.307 4.907 1.00 97.19 284 TYR A C 1
ATOM 2281 O O . TYR A 1 284 ? -12.138 10.226 4.451 1.00 97.19 284 TYR A O 1
ATOM 2289 N N . VAL A 1 285 ? -12.476 8.031 4.701 1.00 97.94 285 VAL A N 1
ATOM 2290 C CA . VAL A 1 285 ? -11.271 7.682 3.939 1.00 97.94 285 VAL A CA 1
ATOM 2291 C C . VAL A 1 285 ? -11.421 8.063 2.475 1.00 97.94 285 VAL A C 1
ATOM 2293 O O . VAL A 1 285 ? -10.483 8.617 1.916 1.00 97.94 285 VAL A O 1
ATOM 2296 N N . SER A 1 286 ? -12.578 7.839 1.858 1.00 97.06 286 SER A N 1
ATOM 2297 C CA . SER A 1 286 ? -12.814 8.201 0.454 1.00 97.06 286 SER A CA 1
ATOM 2298 C C . SER A 1 286 ? -12.586 9.696 0.197 1.00 97.06 286 SER A C 1
ATOM 2300 O O . SER A 1 286 ? -11.954 10.063 -0.792 1.00 97.06 286 SER A O 1
ATOM 2302 N N . GLU A 1 287 ? -13.005 10.555 1.129 1.00 96.50 287 GLU A N 1
ATOM 2303 C CA . GLU A 1 287 ? -12.806 12.006 1.059 1.00 96.50 287 GLU A CA 1
ATOM 2304 C C . GLU A 1 287 ? -11.337 12.432 1.245 1.00 96.50 287 GLU A C 1
ATOM 2306 O O . GLU A 1 287 ? -10.926 13.443 0.680 1.00 96.50 287 GLU A O 1
ATOM 2311 N N . HIS A 1 288 ? -10.513 11.659 1.964 1.00 97.38 288 HIS A N 1
ATOM 2312 C CA . HIS A 1 288 ? -9.154 12.069 2.366 1.00 97.38 288 HIS A CA 1
ATOM 2313 C C . HIS A 1 288 ? -8.017 11.227 1.753 1.00 97.38 288 HIS A C 1
ATOM 2315 O O . HIS A 1 288 ? -6.849 11.616 1.823 1.00 97.38 288 HIS A O 1
ATOM 2321 N N . LEU A 1 289 ? -8.318 10.088 1.120 1.00 97.25 289 LEU A N 1
ATOM 2322 C CA . LEU A 1 289 ? -7.331 9.126 0.606 1.00 97.25 289 LEU A CA 1
ATOM 2323 C C . LEU A 1 289 ? -6.372 9.747 -0.411 1.00 97.25 289 LEU A C 1
ATOM 2325 O O . LEU A 1 289 ? -5.191 9.397 -0.464 1.00 97.25 289 LEU A O 1
ATOM 2329 N N . HIS A 1 290 ? -6.869 10.702 -1.187 1.00 94.62 290 HIS A N 1
ATOM 2330 C CA . HIS A 1 290 ? -6.093 11.424 -2.180 1.00 94.62 290 HIS A CA 1
ATOM 2331 C C . HIS A 1 290 ? -4.863 12.136 -1.583 1.00 94.62 290 HIS A C 1
ATOM 2333 O O . HIS A 1 290 ? -3.808 12.173 -2.215 1.00 94.62 290 HIS A O 1
ATOM 2339 N N . HIS A 1 291 ? -4.932 12.592 -0.328 1.00 95.06 291 HIS A N 1
ATOM 2340 C CA . HIS A 1 291 ? -3.786 13.193 0.353 1.00 95.06 291 HIS A CA 1
ATOM 2341 C C . HIS A 1 291 ? -2.656 12.198 0.628 1.00 95.06 291 HIS A C 1
ATOM 2343 O O . HIS A 1 291 ? -1.482 12.552 0.497 1.00 95.06 291 HIS A O 1
ATOM 2349 N N . TRP A 1 292 ? -2.994 10.955 0.973 1.00 95.25 292 TRP A N 1
ATOM 2350 C CA . TRP A 1 292 ? -1.999 9.899 1.141 1.00 95.25 292 TRP A CA 1
ATOM 2351 C C . TRP A 1 292 ? -1.422 9.465 -0.208 1.00 95.25 292 TRP A C 1
ATOM 2353 O O . TRP A 1 292 ? -0.213 9.269 -0.340 1.00 95.25 292 TRP A O 1
ATOM 2363 N N . ILE A 1 293 ? -2.264 9.402 -1.245 1.00 93.12 293 ILE A N 1
ATOM 2364 C CA . ILE A 1 293 ? -1.814 9.142 -2.618 1.00 93.12 293 ILE A CA 1
ATOM 2365 C C . ILE A 1 293 ? -0.785 10.194 -3.053 1.00 93.12 293 ILE A C 1
ATOM 2367 O O . ILE A 1 293 ? 0.218 9.837 -3.670 1.00 93.12 293 ILE A O 1
ATOM 2371 N N . ASP A 1 294 ? -0.964 11.464 -2.685 1.00 90.38 294 ASP A N 1
ATOM 2372 C CA . ASP A 1 294 ? 0.017 12.513 -2.968 1.00 90.38 294 ASP A CA 1
ATOM 2373 C C . ASP A 1 294 ? 1.377 12.285 -2.300 1.00 90.38 294 ASP A C 1
ATOM 2375 O O . ASP A 1 294 ? 2.409 12.589 -2.908 1.00 90.38 294 ASP A O 1
ATOM 2379 N N . LEU A 1 295 ? 1.392 11.750 -1.073 1.00 87.44 295 LEU A N 1
ATOM 2380 C CA . LEU A 1 295 ? 2.622 11.419 -0.344 1.00 87.44 295 LEU A CA 1
ATOM 2381 C C . LEU A 1 295 ? 3.383 10.269 -1.016 1.00 87.44 295 LEU A C 1
ATOM 2383 O O . LEU A 1 295 ? 4.611 10.320 -1.130 1.00 87.44 295 LEU A O 1
ATOM 2387 N N . ILE A 1 296 ? 2.670 9.236 -1.468 1.00 87.31 296 ILE A N 1
ATOM 2388 C CA . ILE A 1 296 ? 3.299 8.005 -1.963 1.00 87.31 296 ILE A CA 1
ATOM 2389 C C . ILE A 1 296 ? 3.537 8.035 -3.476 1.00 87.31 296 ILE A C 1
ATOM 2391 O O . ILE A 1 296 ? 4.613 7.663 -3.940 1.00 87.31 296 ILE A O 1
ATOM 2395 N N . PHE A 1 297 ? 2.564 8.481 -4.264 1.00 86.06 297 PHE A N 1
ATOM 2396 C CA . PHE A 1 297 ? 2.578 8.385 -5.730 1.00 86.06 297 PHE A CA 1
ATOM 2397 C C . PHE A 1 297 ? 2.588 9.752 -6.431 1.00 86.06 297 PHE A C 1
ATOM 2399 O O . PHE A 1 297 ? 2.975 9.840 -7.603 1.00 86.06 297 PHE A O 1
ATOM 2406 N N . GLY A 1 298 ? 2.156 10.806 -5.734 1.00 83.25 298 GLY A N 1
ATOM 2407 C CA . GLY A 1 298 ? 1.948 12.138 -6.296 1.00 83.25 298 GLY A CA 1
ATOM 2408 C C . GLY A 1 298 ? 3.060 13.150 -6.023 1.00 83.25 298 GLY A C 1
ATOM 2409 O O . GLY A 1 298 ? 4.242 12.827 -5.859 1.00 83.25 298 GLY A O 1
ATOM 2410 N N . TYR A 1 299 ? 2.672 14.425 -6.011 1.00 81.00 299 TYR A N 1
ATOM 2411 C CA . TYR A 1 299 ? 3.609 15.550 -6.045 1.00 81.00 299 TYR A CA 1
ATOM 2412 C C . TYR A 1 299 ? 4.352 15.772 -4.717 1.00 81.00 299 TYR A C 1
ATOM 2414 O O . TYR A 1 299 ? 5.454 16.336 -4.714 1.00 81.00 299 TYR A O 1
ATOM 2422 N N . LYS A 1 300 ? 3.794 15.298 -3.593 1.00 83.25 300 LYS A N 1
ATOM 2423 C CA . LYS A 1 300 ? 4.442 15.338 -2.270 1.00 83.25 300 LYS A CA 1
ATOM 2424 C C . LYS A 1 300 ? 5.500 14.236 -2.097 1.00 83.25 300 LYS A C 1
ATOM 2426 O O . LYS A 1 300 ? 6.163 14.201 -1.067 1.00 83.25 300 LYS A O 1
ATOM 2431 N N . HIS A 1 301 ? 5.711 13.372 -3.095 1.00 77.94 301 HIS A N 1
ATOM 2432 C CA . HIS A 1 301 ? 6.776 12.365 -3.065 1.00 77.94 301 HIS A CA 1
ATOM 2433 C C . HIS A 1 301 ? 8.174 12.929 -3.394 1.00 77.94 301 HIS A C 1
ATOM 2435 O O . HIS A 1 301 ? 9.174 12.496 -2.827 1.00 77.94 301 HIS A O 1
ATOM 2441 N N . ARG A 1 302 ? 8.263 13.899 -4.320 1.00 71.12 302 ARG A N 1
ATOM 2442 C CA . ARG A 1 302 ? 9.538 14.542 -4.720 1.00 71.12 302 ARG A CA 1
ATOM 2443 C C . ARG A 1 302 ? 9.466 16.063 -4.825 1.00 71.12 302 ARG A C 1
ATOM 2445 O O . ARG A 1 302 ? 10.403 16.729 -4.411 1.00 71.12 302 ARG A O 1
ATOM 2452 N N . GLY A 1 303 ? 8.385 16.618 -5.380 1.00 69.81 303 GLY A N 1
ATOM 2453 C CA . GLY A 1 303 ? 8.292 18.055 -5.674 1.00 69.81 303 GLY A CA 1
ATOM 2454 C C . GLY A 1 303 ? 8.118 18.917 -4.425 1.00 69.81 303 GLY A C 1
ATOM 2455 O O . GLY A 1 303 ? 8.803 19.920 -4.268 1.00 69.81 303 GLY A O 1
ATOM 2456 N N . LYS A 1 304 ? 7.222 18.501 -3.524 1.00 79.06 304 LYS A N 1
ATOM 2457 C CA . LYS A 1 304 ? 6.949 19.168 -2.237 1.00 79.06 304 LYS A CA 1
ATOM 2458 C C . LYS A 1 304 ? 7.231 18.264 -1.035 1.00 79.06 304 LYS A C 1
ATOM 2460 O O . LYS A 1 304 ? 6.587 18.376 0.003 1.00 79.06 304 LYS A O 1
ATOM 2465 N N . ALA A 1 305 ? 8.170 17.335 -1.197 1.00 78.56 305 ALA A N 1
ATOM 2466 C CA . ALA A 1 305 ? 8.480 16.335 -0.179 1.00 78.56 305 ALA A CA 1
ATOM 2467 C C . ALA A 1 305 ? 9.013 16.963 1.114 1.00 78.56 305 ALA A C 1
ATOM 2469 O O . ALA A 1 305 ? 8.632 16.531 2.195 1.00 78.56 305 ALA A O 1
ATOM 2470 N N . GLU A 1 306 ? 9.837 18.010 1.017 1.00 79.12 306 GLU A N 1
ATOM 2471 C CA . GLU A 1 306 ? 10.353 18.730 2.189 1.00 79.12 306 GLU A CA 1
ATOM 2472 C C . GLU A 1 306 ? 9.234 19.426 2.974 1.00 79.12 306 GLU A C 1
ATOM 2474 O O . GLU A 1 306 ? 9.144 19.263 4.188 1.00 79.12 306 GLU A O 1
ATOM 2479 N N . GLU A 1 307 ? 8.335 20.137 2.280 1.00 82.12 307 GLU A N 1
ATOM 2480 C CA . GLU A 1 307 ? 7.167 20.795 2.890 1.00 82.12 307 GLU A CA 1
ATOM 2481 C C . GLU A 1 307 ? 6.237 19.782 3.572 1.00 82.12 307 GLU A C 1
ATOM 2483 O O . GLU A 1 307 ? 5.702 20.046 4.646 1.00 82.12 307 GLU A O 1
ATOM 2488 N N . ALA A 1 308 ? 6.065 18.610 2.954 1.00 80.12 308 ALA A N 1
ATOM 2489 C CA . ALA A 1 308 ? 5.241 17.520 3.464 1.00 80.12 308 ALA A CA 1
ATOM 2490 C C . ALA A 1 308 ? 5.961 16.623 4.485 1.00 80.12 308 ALA A C 1
ATOM 2492 O O . ALA A 1 308 ? 5.362 15.660 4.964 1.00 80.12 308 ALA A O 1
ATOM 2493 N N . VAL A 1 309 ? 7.225 16.917 4.815 1.00 78.50 309 VAL A N 1
ATOM 2494 C CA . VAL A 1 309 ? 8.026 16.146 5.778 1.00 78.50 309 VAL A CA 1
ATOM 2495 C C . VAL A 1 309 ? 8.139 14.664 5.354 1.00 78.50 309 VAL A C 1
ATOM 2497 O O . VAL A 1 309 ? 8.097 13.742 6.157 1.00 78.50 309 VAL A O 1
ATOM 2500 N N . ASN A 1 310 ? 8.264 14.431 4.045 1.00 81.25 310 ASN A N 1
ATOM 2501 C CA . ASN A 1 310 ? 8.165 13.129 3.377 1.00 81.25 310 ASN A CA 1
ATOM 2502 C C . ASN A 1 310 ? 9.427 12.815 2.545 1.00 81.25 310 ASN A C 1
ATOM 2504 O O . ASN A 1 310 ? 9.361 12.328 1.415 1.00 81.25 310 ASN A O 1
ATOM 2508 N N . VAL A 1 311 ? 10.596 13.171 3.082 1.00 74.81 311 VAL A N 1
ATOM 2509 C CA . VAL A 1 311 ? 11.898 12.947 2.440 1.00 74.81 311 VAL A CA 1
ATOM 2510 C C . VAL A 1 311 ? 12.526 11.676 2.993 1.00 74.81 311 VAL A C 1
ATOM 2512 O O . VAL A 1 311 ? 12.661 11.513 4.203 1.00 74.81 311 VAL A O 1
ATOM 2515 N N . PHE A 1 312 ? 12.950 10.794 2.095 1.00 73.19 312 PHE A N 1
ATOM 2516 C CA . PHE A 1 312 ? 13.600 9.534 2.431 1.00 73.19 312 PHE A CA 1
ATOM 2517 C C . PHE A 1 312 ? 15.064 9.527 1.996 1.00 73.19 312 PHE A C 1
ATOM 2519 O O . PHE A 1 312 ? 15.555 10.431 1.319 1.00 73.19 312 PHE A O 1
ATOM 2526 N N . TYR A 1 313 ? 15.785 8.473 2.377 1.00 72.06 313 TYR A N 1
ATOM 2527 C CA . TYR A 1 313 ? 17.189 8.327 2.025 1.00 72.06 313 TYR A CA 1
ATOM 2528 C C . TYR A 1 313 ? 17.393 8.339 0.503 1.00 72.06 313 TYR A C 1
ATOM 2530 O O . TYR A 1 313 ? 16.717 7.619 -0.227 1.00 72.06 313 TYR A O 1
ATOM 2538 N N . HIS A 1 314 ? 18.345 9.134 0.015 1.00 67.94 314 HIS A N 1
ATOM 2539 C CA . HIS A 1 314 ? 18.511 9.427 -1.412 1.00 67.94 314 HIS A CA 1
ATOM 2540 C C . HIS A 1 314 ? 18.622 8.193 -2.336 1.00 67.94 314 HIS A C 1
ATOM 2542 O O . HIS A 1 314 ? 18.105 8.231 -3.452 1.00 67.94 314 HIS A O 1
ATOM 2548 N N . TYR A 1 315 ? 19.205 7.076 -1.882 1.00 68.12 315 TYR A N 1
ATOM 2549 C CA . TYR A 1 315 ? 19.281 5.823 -2.660 1.00 68.12 315 TYR A CA 1
ATOM 2550 C C . TYR A 1 315 ? 17.932 5.137 -2.901 1.00 68.12 315 TYR A C 1
ATOM 2552 O O . TYR A 1 315 ? 17.851 4.238 -3.730 1.00 68.12 315 TYR A O 1
ATOM 2560 N N . THR A 1 316 ? 16.872 5.550 -2.209 1.00 68.00 316 THR A N 1
ATOM 2561 C CA . THR A 1 316 ? 15.524 4.998 -2.406 1.00 68.00 316 THR A CA 1
ATOM 2562 C C . THR A 1 316 ? 14.818 5.574 -3.633 1.00 68.00 316 THR A C 1
ATOM 2564 O O . THR A 1 316 ? 13.844 4.989 -4.098 1.00 68.00 316 THR A O 1
ATOM 2567 N N . TYR A 1 317 ? 15.299 6.696 -4.176 1.00 70.06 317 TYR A N 1
ATOM 2568 C CA . TYR A 1 317 ? 14.698 7.354 -5.330 1.00 70.06 317 TYR A CA 1
ATOM 2569 C C . TYR A 1 317 ? 15.293 6.837 -6.642 1.00 70.06 317 TYR A C 1
ATOM 2571 O O . TYR A 1 317 ? 16.496 6.912 -6.864 1.00 70.06 317 TYR A O 1
ATOM 2579 N N . GLU A 1 318 ? 14.447 6.396 -7.574 1.00 68.00 318 GLU A N 1
ATOM 2580 C CA . GLU A 1 318 ? 14.881 6.097 -8.943 1.00 68.00 318 GLU A CA 1
ATOM 2581 C C . GLU A 1 318 ? 15.696 7.256 -9.551 1.00 68.00 318 GLU A C 1
ATOM 2583 O O . GLU A 1 318 ? 15.275 8.421 -9.494 1.00 68.00 318 GLU A O 1
ATOM 2588 N N . GLY A 1 319 ? 16.836 6.904 -10.156 1.00 69.44 319 GLY A N 1
ATOM 2589 C CA . GLY A 1 319 ? 17.734 7.818 -10.859 1.00 69.44 319 GLY A CA 1
ATOM 2590 C C . GLY A 1 319 ? 18.792 8.491 -9.981 1.00 69.44 319 GLY A C 1
ATOM 2591 O O . GLY A 1 319 ? 19.640 9.195 -10.521 1.00 69.44 319 GLY A O 1
ATOM 2592 N N . SER A 1 320 ? 18.785 8.279 -8.661 1.00 66.62 320 SER A N 1
ATOM 2593 C CA . SER A 1 320 ? 19.764 8.900 -7.757 1.00 66.62 320 SER A CA 1
ATOM 2594 C C . SER A 1 320 ? 21.154 8.258 -7.811 1.00 66.62 320 SER A C 1
ATOM 2596 O O . SER A 1 320 ? 22.141 8.925 -7.507 1.00 66.62 320 SER A O 1
ATOM 2598 N N . VAL A 1 321 ? 21.251 6.990 -8.226 1.00 71.75 321 VAL A N 1
ATOM 2599 C CA . VAL A 1 321 ? 22.520 6.266 -8.384 1.00 71.75 321 VAL A CA 1
ATOM 2600 C C . VAL A 1 321 ? 22.515 5.451 -9.669 1.00 71.75 321 VAL A C 1
ATOM 2602 O O . VAL A 1 321 ? 21.673 4.573 -9.856 1.00 71.75 321 VAL A O 1
ATOM 2605 N N . ASP A 1 322 ? 23.511 5.671 -10.528 1.00 77.81 322 ASP A N 1
ATOM 2606 C CA . ASP A 1 322 ? 23.804 4.750 -11.627 1.00 77.81 322 ASP A CA 1
ATOM 2607 C C . ASP A 1 322 ? 24.673 3.592 -11.113 1.00 77.81 322 ASP A C 1
ATOM 2609 O O . ASP A 1 322 ? 25.905 3.635 -11.154 1.00 77.81 322 ASP A O 1
ATOM 2613 N N . ILE A 1 323 ? 24.017 2.533 -10.632 1.00 77.31 323 ILE A N 1
ATOM 2614 C CA . ILE A 1 323 ? 24.653 1.316 -10.091 1.00 77.31 323 ILE A CA 1
ATOM 2615 C C . ILE A 1 323 ? 25.567 0.643 -11.127 1.00 77.31 323 ILE A C 1
ATOM 2617 O O . ILE A 1 323 ? 26.514 -0.073 -10.781 1.00 77.31 323 ILE A O 1
ATOM 2621 N N . ASP A 1 324 ? 25.284 0.821 -12.415 1.00 77.56 324 ASP A N 1
ATOM 2622 C CA . ASP A 1 324 ? 26.095 0.232 -13.472 1.00 77.56 324 ASP A CA 1
ATOM 2623 C C . ASP A 1 324 ? 27.364 1.040 -13.754 1.00 77.56 324 ASP A C 1
ATOM 2625 O O . ASP A 1 324 ? 28.326 0.462 -14.256 1.00 77.56 324 ASP A O 1
ATOM 2629 N N . SER A 1 325 ? 27.393 2.329 -13.407 1.00 82.50 325 SER A N 1
ATOM 2630 C CA . SER A 1 325 ? 28.604 3.158 -13.484 1.00 82.50 325 SER A CA 1
ATOM 2631 C C . SER A 1 325 ? 29.621 2.852 -12.374 1.00 82.50 325 SER A C 1
ATOM 2633 O O . SER A 1 325 ? 30.806 3.153 -12.520 1.00 82.50 325 SER A O 1
ATOM 2635 N N . VAL A 1 326 ? 29.181 2.218 -11.279 1.00 82.56 326 VAL A N 1
ATOM 2636 C CA . VAL A 1 326 ? 30.035 1.863 -10.138 1.00 82.56 326 VAL A CA 1
ATOM 2637 C C . VAL A 1 326 ? 30.953 0.698 -10.512 1.00 82.56 326 VAL A C 1
ATOM 2639 O O . VAL A 1 326 ? 30.499 -0.433 -10.708 1.00 82.56 326 VAL A O 1
ATOM 2642 N N . THR A 1 327 ? 32.253 0.980 -10.602 1.00 85.25 327 THR A N 1
ATOM 2643 C CA . THR A 1 327 ? 33.292 0.008 -10.978 1.00 85.25 327 THR A CA 1
ATOM 2644 C C . THR A 1 327 ? 33.780 -0.839 -9.807 1.00 85.25 327 THR A C 1
ATOM 2646 O O . THR A 1 327 ? 34.115 -2.002 -10.019 1.00 85.25 327 THR A O 1
ATOM 2649 N N . ASP A 1 328 ? 33.801 -0.290 -8.587 1.00 87.00 328 ASP A N 1
ATOM 2650 C CA . ASP A 1 328 ? 34.210 -1.023 -7.387 1.00 87.00 328 ASP A CA 1
ATOM 2651 C C . ASP A 1 328 ? 33.133 -2.043 -6.961 1.00 87.00 328 ASP A C 1
ATOM 2653 O O . ASP A 1 328 ? 32.016 -1.649 -6.596 1.00 87.00 328 ASP A O 1
ATOM 2657 N N . PRO A 1 329 ? 33.440 -3.356 -6.959 1.00 82.81 329 PRO A N 1
ATOM 2658 C CA . PRO A 1 329 ? 32.484 -4.386 -6.569 1.00 82.81 329 PRO A CA 1
ATOM 2659 C C . PRO A 1 329 ? 31.991 -4.254 -5.125 1.00 82.81 329 PRO A C 1
ATOM 2661 O O . PRO A 1 329 ? 30.831 -4.574 -4.856 1.00 82.81 329 PRO A O 1
ATOM 2664 N N . ALA A 1 330 ? 32.837 -3.788 -4.199 1.00 78.88 330 ALA A N 1
ATOM 2665 C CA . ALA A 1 330 ? 32.469 -3.659 -2.790 1.00 78.88 330 ALA A CA 1
ATOM 2666 C C . ALA A 1 330 ? 31.461 -2.520 -2.583 1.00 78.88 330 ALA A C 1
ATOM 2668 O O . ALA A 1 330 ? 30.402 -2.723 -1.982 1.00 78.88 330 ALA A O 1
ATOM 2669 N N . MET A 1 331 ? 31.736 -1.347 -3.156 1.00 79.69 331 MET A N 1
ATOM 2670 C CA . MET A 1 331 ? 30.804 -0.222 -3.177 1.00 79.69 331 MET A CA 1
ATOM 2671 C C . MET A 1 331 ? 29.488 -0.592 -3.870 1.00 79.69 331 MET A C 1
ATOM 2673 O O . MET A 1 331 ? 28.416 -0.321 -3.329 1.00 79.69 331 MET A O 1
ATOM 2677 N N . LYS A 1 332 ? 29.542 -1.279 -5.018 1.00 80.06 332 LYS A N 1
ATOM 2678 C CA . LYS A 1 332 ? 28.344 -1.742 -5.733 1.00 80.06 332 LYS A CA 1
ATOM 2679 C C . LYS A 1 332 ? 27.491 -2.687 -4.884 1.00 80.06 332 LYS A C 1
ATOM 2681 O O . LYS A 1 332 ? 26.272 -2.531 -4.838 1.00 80.06 332 LYS A O 1
ATOM 2686 N N . ALA A 1 333 ? 28.113 -3.641 -4.191 1.00 77.38 333 ALA A N 1
ATOM 2687 C CA . ALA A 1 333 ? 27.414 -4.553 -3.288 1.00 77.38 333 ALA A CA 1
ATOM 2688 C C . ALA A 1 333 ? 26.785 -3.816 -2.095 1.00 77.38 333 ALA A C 1
ATOM 2690 O O . ALA A 1 333 ? 25.655 -4.123 -1.725 1.00 77.38 333 ALA A O 1
ATOM 2691 N N . SER A 1 334 ? 27.480 -2.821 -1.533 1.00 78.19 334 SER A N 1
ATOM 2692 C CA . SER A 1 334 ? 26.963 -1.986 -0.442 1.00 78.19 334 SER A CA 1
ATOM 2693 C C . SER A 1 334 ? 25.743 -1.167 -0.872 1.00 78.19 334 SER A C 1
ATOM 2695 O O . SER A 1 334 ? 24.719 -1.190 -0.193 1.00 78.19 334 SER A O 1
ATOM 2697 N N . ILE A 1 335 ? 25.805 -0.514 -2.037 1.00 76.75 335 ILE A N 1
ATOM 2698 C CA . ILE A 1 335 ? 24.679 0.246 -2.601 1.00 76.75 335 ILE A CA 1
ATOM 2699 C C . ILE A 1 335 ? 23.482 -0.678 -2.846 1.00 76.75 335 ILE A C 1
ATOM 2701 O O . ILE A 1 335 ? 22.371 -0.366 -2.432 1.00 76.75 335 ILE A O 1
ATOM 2705 N N . LEU A 1 336 ? 23.701 -1.846 -3.460 1.00 75.62 336 LEU A N 1
ATOM 2706 C CA . LEU A 1 336 ? 22.636 -2.825 -3.691 1.00 75.62 336 LEU A CA 1
ATOM 2707 C C . LEU A 1 336 ? 22.033 -3.348 -2.384 1.00 75.62 336 LEU A C 1
ATOM 2709 O O . LEU A 1 336 ? 20.819 -3.508 -2.300 1.00 75.62 336 LEU A O 1
ATOM 2713 N N . ALA A 1 337 ? 22.852 -3.606 -1.364 1.00 73.19 337 ALA A N 1
ATOM 2714 C CA . ALA A 1 337 ? 22.364 -4.015 -0.052 1.00 73.19 337 ALA A CA 1
ATOM 2715 C C . ALA A 1 337 ? 21.479 -2.931 0.574 1.00 73.19 337 ALA A C 1
ATOM 2717 O O . ALA A 1 337 ? 20.413 -3.250 1.089 1.00 73.19 337 ALA A O 1
ATOM 2718 N N . GLN A 1 338 ? 21.874 -1.661 0.465 1.00 71.69 338 GLN A N 1
ATOM 2719 C CA . GLN A 1 338 ? 21.067 -0.538 0.939 1.00 71.69 338 GLN A CA 1
ATOM 2720 C C . GLN A 1 338 ? 19.752 -0.417 0.160 1.00 71.69 338 GLN A C 1
ATOM 2722 O O . GLN A 1 338 ? 18.704 -0.312 0.783 1.00 71.69 338 GLN A O 1
ATOM 2727 N N . ILE A 1 339 ? 19.772 -0.519 -1.171 1.00 71.38 339 ILE A N 1
ATOM 2728 C CA . ILE A 1 339 ? 18.556 -0.492 -2.007 1.00 71.38 339 ILE A CA 1
ATOM 2729 C C . ILE A 1 339 ? 17.601 -1.640 -1.658 1.00 71.38 339 ILE A C 1
ATOM 2731 O O . ILE A 1 339 ? 16.393 -1.445 -1.626 1.00 71.38 339 ILE A O 1
ATOM 2735 N N . ASN A 1 340 ? 18.123 -2.837 -1.381 1.00 69.12 340 ASN A N 1
ATOM 2736 C CA . ASN A 1 340 ? 17.277 -3.973 -1.009 1.00 69.12 340 ASN A CA 1
ATOM 2737 C C . ASN A 1 340 ? 16.727 -3.848 0.425 1.00 69.12 340 ASN A C 1
ATOM 2739 O O . ASN A 1 340 ? 15.670 -4.396 0.717 1.00 69.12 340 ASN A O 1
ATOM 2743 N N . HIS A 1 341 ? 17.456 -3.184 1.329 1.00 64.12 341 HIS A N 1
ATOM 2744 C CA . HIS A 1 341 ? 17.088 -3.061 2.744 1.00 64.12 341 HIS A CA 1
ATOM 2745 C C . HIS A 1 341 ? 16.151 -1.875 3.007 1.00 64.12 341 HIS A C 1
ATOM 2747 O O . HIS A 1 341 ? 15.262 -1.951 3.857 1.00 64.12 341 HIS A O 1
ATOM 2753 N N . PHE A 1 342 ? 16.346 -0.773 2.288 1.00 58.84 342 PHE A N 1
ATOM 2754 C CA . PHE A 1 342 ? 15.422 0.348 2.259 1.00 58.84 342 PHE A CA 1
ATOM 2755 C C . PHE A 1 342 ? 14.458 0.103 1.110 1.00 58.84 342 PHE A C 1
ATOM 2757 O O . PHE A 1 342 ? 14.759 0.476 -0.021 1.00 58.84 342 PHE A O 1
ATOM 2764 N N . TRP A 1 343 ? 13.342 -0.569 1.420 1.00 55.75 343 TRP A N 1
ATOM 2765 C CA . TRP A 1 343 ? 12.156 -0.698 0.570 1.00 55.75 343 TRP A CA 1
ATOM 2766 C C . TRP A 1 343 ? 12.113 0.409 -0.476 1.00 55.75 343 TRP A C 1
ATOM 2768 O O . TRP A 1 343 ? 12.055 1.590 -0.124 1.00 55.75 343 TRP A O 1
ATOM 2778 N N . THR A 1 344 ? 12.242 0.037 -1.749 1.00 52.97 344 THR A N 1
ATOM 2779 C CA . THR A 1 344 ? 12.433 1.041 -2.794 1.00 52.97 344 THR A CA 1
ATOM 2780 C C . THR A 1 344 ? 11.236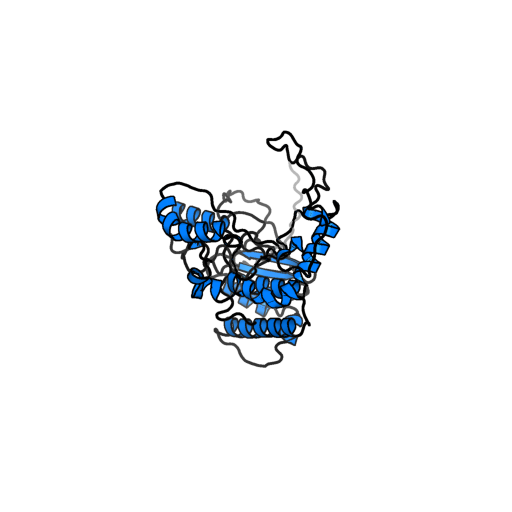 1.979 -2.808 1.00 52.97 344 THR A C 1
ATOM 2782 O O . THR A 1 344 ? 10.073 1.550 -2.817 1.00 52.97 344 THR A O 1
ATOM 2785 N N . ASN A 1 345 ? 11.521 3.279 -2.734 1.00 52.19 345 ASN A N 1
ATOM 2786 C CA . ASN A 1 345 ? 10.473 4.273 -2.786 1.00 52.19 345 ASN A CA 1
ATOM 2787 C C . ASN A 1 345 ? 9.889 4.293 -4.191 1.00 52.19 345 ASN A C 1
ATOM 2789 O O . ASN A 1 345 ? 10.580 4.112 -5.195 1.00 52.19 345 ASN A O 1
ATOM 2793 N N . THR A 1 346 ? 8.573 4.450 -4.225 1.00 48.31 346 THR A N 1
ATOM 2794 C CA . THR A 1 346 ? 7.760 4.490 -5.434 1.00 48.31 346 THR A CA 1
ATOM 2795 C C . THR A 1 346 ? 8.352 5.440 -6.468 1.00 48.31 346 THR A C 1
ATOM 2797 O O . THR A 1 346 ? 8.852 6.519 -6.152 1.00 48.31 346 THR A O 1
ATOM 2800 N N . LYS A 1 347 ? 8.230 5.093 -7.750 1.00 50.53 347 LYS A N 1
ATOM 2801 C CA . LYS A 1 347 ? 8.372 6.110 -8.791 1.00 50.53 347 LYS A CA 1
ATOM 2802 C C . LYS A 1 347 ? 7.311 7.181 -8.554 1.00 50.53 347 LYS A C 1
ATOM 2804 O O . LYS A 1 347 ? 6.138 6.833 -8.392 1.00 50.53 347 LYS A O 1
ATOM 2809 N N . THR A 1 348 ? 7.695 8.462 -8.590 1.00 45.88 348 THR A N 1
ATOM 2810 C CA . THR A 1 348 ? 6.709 9.542 -8.731 1.00 45.88 348 THR A CA 1
ATOM 2811 C C . THR A 1 348 ? 5.929 9.252 -9.997 1.00 45.88 348 THR A C 1
ATOM 2813 O O . THR A 1 348 ? 6.454 9.350 -11.106 1.00 45.88 348 THR A O 1
ATOM 2816 N N . THR A 1 349 ? 4.694 8.816 -9.819 1.00 49.12 349 THR A N 1
ATOM 2817 C CA . THR A 1 349 ? 3.848 8.357 -10.914 1.00 49.12 349 THR A CA 1
ATOM 2818 C C . THR A 1 349 ? 2.991 9.513 -11.421 1.00 49.12 349 THR A C 1
ATOM 2820 O O . THR A 1 349 ? 2.634 9.543 -12.598 1.00 49.12 349 THR A O 1
ATOM 2823 N N . PHE A 1 350 ? 2.775 10.534 -10.583 1.00 48.34 350 PHE A N 1
ATOM 2824 C CA . PHE A 1 350 ? 1.963 11.702 -10.897 1.00 48.34 350 PHE A CA 1
ATOM 2825 C C . PHE A 1 350 ? 2.667 13.014 -10.521 1.00 48.34 350 PHE A C 1
ATOM 2827 O O . PHE A 1 350 ? 3.147 13.175 -9.404 1.00 48.34 350 PHE A O 1
ATOM 2834 N N . LEU A 1 351 ? 2.724 13.963 -11.466 1.00 40.22 351 LEU A N 1
ATOM 2835 C CA . LEU A 1 351 ? 3.180 15.341 -11.206 1.00 40.22 351 LEU A CA 1
ATOM 2836 C C . LEU A 1 351 ? 2.109 16.171 -10.476 1.00 40.22 351 LEU A C 1
ATOM 2838 O O . LEU A 1 351 ? 2.448 17.119 -9.781 1.00 40.22 351 LEU A O 1
ATOM 2842 N N . GLU A 1 352 ? 0.847 15.767 -10.610 1.00 39.44 352 GLU A N 1
ATOM 2843 C CA . GLU A 1 352 ? -0.329 16.173 -9.837 1.00 39.44 352 GLU A CA 1
ATOM 2844 C C . GLU A 1 352 ? -1.168 14.904 -9.693 1.00 39.44 352 GLU A C 1
ATOM 2846 O O . GLU A 1 352 ? -1.389 14.229 -10.708 1.00 39.44 352 GLU A O 1
ATOM 2851 N N . ALA A 1 353 ? -1.564 14.514 -8.476 1.00 39.69 353 ALA A N 1
ATOM 2852 C CA . ALA A 1 353 ? -2.370 13.311 -8.329 1.00 39.69 353 ALA A CA 1
ATOM 2853 C C . ALA A 1 353 ? -3.683 13.474 -9.114 1.00 39.69 353 ALA A C 1
ATOM 2855 O O . ALA A 1 353 ? -4.286 14.551 -9.107 1.00 39.69 353 ALA A O 1
ATOM 2856 N N . PRO A 1 354 ? -4.104 12.439 -9.857 1.00 39.84 354 PRO A N 1
ATOM 2857 C CA . PRO A 1 354 ? -5.375 12.455 -10.551 1.00 39.84 354 PRO A CA 1
ATOM 2858 C C . PRO A 1 354 ? -6.469 12.244 -9.495 1.00 39.84 354 PRO A C 1
ATOM 2860 O O . PRO A 1 354 ? -6.899 11.120 -9.234 1.00 39.84 354 PRO A O 1
ATOM 2863 N N . CYS A 1 355 ? -6.815 13.339 -8.825 1.00 41.31 355 CYS A N 1
ATOM 2864 C CA . CYS A 1 355 ? -7.782 13.421 -7.737 1.00 41.31 355 CYS A CA 1
ATOM 2865 C C . CYS A 1 355 ? -9.108 13.977 -8.213 1.00 41.31 355 CYS A C 1
ATOM 2867 O O . CYS A 1 355 ? -9.130 14.794 -9.168 1.00 41.31 355 CYS A O 1
#

Foldseek 3Di:
DDDDDDDDDPPPPPPPPDPDFDKDWQPPDDPPPDPPDPDPDDPPDDDDDDLQQWADKDQAADLLHRFWIWTAGVVRDIIIIGGDPPVSVVVVVVSVVVCRDYDCPLVVQPPDDDDDDPVVVLVSLVSVQLVLLVCLVVVVDFLLRNQVVLLVSLRADDSQPLSHRFDAQFAPDQADLAQDLVDCNRTQQLLAFQQPSDPVSVVVLLVCVVCVVVCVVPDDDSDPRGTDHSCLQPPLPVQFQVVPDQPDADPVRHGDGGHDGGNNCVPPSVSRNPVSNCRCRDPVNSVRVLSNCCLQQRQCVPPVVVVNSNDDDQLLANPSDPLVPDPDPVVSVVSSVVSSVNRRGTHNSYPHNSD

InterPro domains:
  IPR000409 BEACH domain [PF02138] (207-345)
  IPR000409 BEACH domain [PS50197] (121-355)
  IPR000409 BEACH domain [SM01026] (133-342)
  IPR000409 BEACH domain [cd06071] (134-342)
  IPR011993 PH-like domain superfamily [G3DSA:2.30.29.30] (14-95)
  IPR023362 PH-BEACH domain [PF14844] (37-95)
  IPR023362 PH-BEACH domain [PS51783] (1-96)
  IPR036372 BEACH domain superfamily [G3DSA:1.10.1540.10] (202-353)
  IPR036372 BEACH domain superfamily [SSF81837] (126-342)
  IPR051944 BEACH domain-containing protein [PTHR46108] (12-207)

Organism: NCBI:txid2727405

Sequence (355 aa):
MDSHSKSTSSWGAAVKAYAGGRAWAYNGGAWGKEKVASSSNVPHLWRIWKLDSVHELLKRDYQLRPVAIEIFSMDGCNDLLVFHKREREEVFKNLVAMNLPRNSILDATISGSTKQESNEGSRLFKVVAKSFSKRWQNGEISNFQYIMHLNTLAGRGYSDLTQYPVFPWVLADYESEKLDFSDPKTFRNLEKPMGCQTLEGEEEFKKSVRDTWSSAAGKGNTSDVKELIPEFFYMPEFLENRFDLDLGEKQSGEKVGDVVLPPWAKGSAREFIRKHREALESDYVSEHLHHWIDLIFGYKHRGKAEEAVNVFYHYTYEGSVDIDSVTDPAMKASILAQINHFWTNTKTTFLEAPC

pLDDT: mean 72.67, std 21.7, range [26.72, 98.5]

Secondary structure (DSSP, 8-state):
-----------------------EE--S--TT-------TT---------GGGEEEEEEEEETTEEEEEEEEETTS-EEEEE--TTTHHHHHHHHHTT-----HHHHTT--------TTHHHHHHHHHHHHHHHHHHTTSS-HHHHHHHHHHHTT--SS-GGG---B---B--SSSSS--TTSGGGB--TTS-GGGSSHHHHHHHHHHHHHHHHHTTS-------PPB-GGGGT--GGGS-TT-----B-TTSPBP-SPPPPGGGTT-HHHHHHHHHHHHTSHHHHHHHHHHHHHHTSGGGTTSTTTTT----GGGSTTS--TTT---HHHHHHHHHHHHHS-PPPP---SS---